Protein AF-A0A539DN74-F1 (afdb_monomer)

Secondary structure (DSSP, 8-state):
--------PPPP----------------BPPPPEEEEEEE-SS-EEEEEE--TT-BTT-EEEEEEEHHHHHHHTSS-SSSS--TT-EEEEE-S---S--TT----SSB-TT-EEEEEET--TT-SSEEEE---SPPTT-EEEEEEEEPPBTTBBPPPPPPPEEEEPPP--TT-SB--HHHHHH-GGG-S-SEEEETTEEEEHHHHHHHHHS--TT-HHHHHHHHHHHHHHHHHTT----HHHHHHHHHHHHHHTTPPPTTTS-----HHHHHHHHHHHHHHHTTSSSS-BPPSS--

Mean predicted aligned error: 15.89 Å

Structure (mmCIF, N/CA/C/O backbone):
data_AF-A0A539DN74-F1
#
_entry.id   AF-A0A539DN74-F1
#
loop_
_atom_site.group_PDB
_atom_site.id
_atom_site.type_symbol
_atom_site.label_atom_id
_atom_site.label_alt_id
_atom_site.label_comp_id
_atom_site.label_asym_id
_atom_site.label_entity_id
_atom_site.label_seq_id
_atom_site.pdbx_PDB_ins_code
_atom_site.Cartn_x
_atom_site.Cartn_y
_atom_site.Cartn_z
_atom_site.occupancy
_atom_site.B_iso_or_equiv
_atom_site.auth_seq_id
_atom_site.auth_comp_id
_atom_site.auth_asym_id
_atom_site.auth_atom_id
_atom_site.pdbx_PDB_model_num
ATOM 1 N N . MET A 1 1 ? 90.763 -8.308 -66.524 1.00 41.12 1 MET A N 1
ATOM 2 C CA . MET A 1 1 ? 90.900 -6.907 -66.071 1.00 41.12 1 MET A CA 1
ATOM 3 C C . MET A 1 1 ? 89.538 -6.477 -65.543 1.00 41.12 1 MET A C 1
ATOM 5 O O . MET A 1 1 ? 88.554 -6.681 -66.237 1.00 41.12 1 MET A O 1
ATOM 9 N N . PHE A 1 2 ? 89.476 -6.063 -64.279 1.00 41.91 2 PHE A N 1
ATOM 10 C CA . PHE A 1 2 ? 88.263 -5.755 -63.508 1.00 41.91 2 PHE A CA 1
ATOM 11 C C . PHE A 1 2 ? 87.511 -4.505 -64.003 1.00 41.91 2 PHE A C 1
ATOM 13 O O . PHE A 1 2 ? 88.174 -3.535 -64.347 1.00 41.91 2 PHE A O 1
ATOM 20 N N . GLN A 1 3 ? 86.169 -4.512 -63.914 1.00 37.75 3 GLN A N 1
ATOM 21 C CA . GLN A 1 3 ? 85.256 -3.383 -63.588 1.00 37.75 3 GLN A CA 1
ATOM 22 C C . GLN A 1 3 ? 83.802 -3.933 -63.596 1.00 37.75 3 GLN A C 1
ATOM 24 O O . GLN A 1 3 ? 83.352 -4.431 -64.617 1.00 37.75 3 GLN A O 1
ATOM 29 N N . ALA A 1 4 ? 83.118 -4.186 -62.473 1.00 39.62 4 ALA A N 1
ATOM 30 C CA . ALA A 1 4 ? 82.504 -3.302 -61.464 1.00 39.62 4 ALA A CA 1
ATOM 31 C C . ALA A 1 4 ? 81.128 -2.694 -61.860 1.00 39.62 4 ALA A C 1
ATOM 33 O O . ALA A 1 4 ? 81.056 -1.704 -62.571 1.00 39.62 4 ALA A O 1
ATOM 34 N N . PHE A 1 5 ? 80.064 -3.309 -61.310 1.00 43.59 5 PHE A N 1
ATOM 35 C CA . PHE A 1 5 ? 78.793 -2.761 -60.786 1.00 43.59 5 PHE A CA 1
ATOM 36 C C . PHE A 1 5 ? 78.039 -1.619 -61.510 1.00 43.59 5 PHE A C 1
ATOM 38 O O . PHE A 1 5 ? 78.464 -0.471 -61.479 1.00 43.59 5 PHE A O 1
ATOM 45 N N . LYS A 1 6 ? 76.764 -1.873 -61.856 1.00 38.12 6 LYS A N 1
ATOM 46 C CA . LYS A 1 6 ? 75.584 -1.442 -61.060 1.00 38.12 6 LYS A CA 1
ATOM 47 C C . LYS A 1 6 ? 74.278 -1.976 -61.671 1.00 38.12 6 LYS A C 1
ATOM 49 O O . LYS A 1 6 ? 73.948 -1.694 -62.814 1.00 38.12 6 LYS A O 1
ATOM 54 N N . ARG A 1 7 ? 73.528 -2.743 -60.872 1.00 48.75 7 ARG A N 1
ATOM 55 C CA . ARG A 1 7 ? 72.108 -3.053 -61.096 1.00 48.75 7 ARG A CA 1
ATOM 56 C C . ARG A 1 7 ? 71.299 -1.771 -60.910 1.00 48.75 7 ARG A C 1
ATOM 58 O O . ARG A 1 7 ? 71.451 -1.114 -59.881 1.00 48.75 7 ARG A O 1
ATOM 65 N N . THR A 1 8 ? 70.403 -1.464 -61.838 1.00 41.31 8 THR A N 1
ATOM 66 C CA . THR A 1 8 ? 69.368 -0.447 -61.630 1.00 41.31 8 THR A CA 1
ATOM 67 C C . THR A 1 8 ? 68.029 -1.064 -62.007 1.00 41.31 8 THR A C 1
ATOM 69 O O . THR A 1 8 ? 67.781 -1.389 -63.163 1.00 41.31 8 THR A O 1
ATOM 72 N N . LEU A 1 9 ? 67.223 -1.318 -60.976 1.00 43.25 9 LEU A N 1
ATOM 73 C CA . LEU A 1 9 ? 65.837 -1.758 -61.068 1.00 43.25 9 LEU A CA 1
ATOM 74 C C . LEU A 1 9 ? 64.993 -0.626 -61.674 1.00 43.25 9 LEU A C 1
ATOM 76 O O . LEU A 1 9 ? 65.062 0.498 -61.180 1.00 43.25 9 LEU A O 1
ATOM 80 N N . LEU A 1 10 ? 64.187 -0.921 -62.698 1.00 43.50 10 LEU A N 1
ATOM 81 C CA . LEU A 1 10 ? 63.049 -0.072 -63.064 1.00 43.50 10 LEU A CA 1
ATOM 82 C C . LEU A 1 10 ? 61.818 -0.486 -62.235 1.00 43.50 10 LEU A C 1
ATOM 84 O O . LEU A 1 10 ? 61.638 -1.681 -61.988 1.00 43.50 10 LEU A O 1
ATOM 88 N N . PRO A 1 11 ? 60.994 0.474 -61.778 1.00 42.00 11 PRO A N 1
ATOM 89 C CA . PRO A 1 11 ? 59.969 0.237 -60.771 1.00 42.00 11 PRO A CA 1
ATOM 90 C C . PRO A 1 11 ? 58.726 -0.433 -61.366 1.00 42.00 11 PRO A C 1
ATOM 92 O O . PRO A 1 11 ? 58.309 -0.141 -62.485 1.00 42.00 11 PRO A O 1
ATOM 95 N N . ALA A 1 12 ? 58.129 -1.327 -60.579 1.00 42.62 12 ALA A N 1
ATOM 96 C CA . ALA A 1 12 ? 56.837 -1.932 -60.855 1.00 42.62 12 ALA A CA 1
ATOM 97 C C . ALA A 1 12 ? 55.732 -0.861 -60.874 1.00 42.62 12 ALA A C 1
ATOM 99 O O . ALA A 1 12 ? 55.646 -0.019 -59.979 1.00 42.62 12 ALA A O 1
ATOM 100 N N . LEU A 1 13 ? 54.886 -0.918 -61.900 1.00 42.84 13 LEU A N 1
ATOM 101 C CA . LEU A 1 13 ? 53.665 -0.133 -62.033 1.00 42.84 13 LEU A CA 1
ATOM 102 C C . LEU A 1 13 ? 52.706 -0.506 -60.888 1.00 42.84 13 LEU A C 1
ATOM 104 O O . LEU A 1 13 ? 52.136 -1.596 -60.882 1.00 42.84 13 LEU A O 1
ATOM 108 N N . VAL A 1 14 ? 52.544 0.382 -59.907 1.00 43.16 14 VAL A N 1
ATOM 109 C CA . VAL A 1 14 ? 51.540 0.228 -58.848 1.00 43.16 14 VAL A CA 1
ATOM 110 C C . VAL A 1 14 ? 50.181 0.586 -59.442 1.00 43.16 14 VAL A C 1
ATOM 112 O O . VAL A 1 14 ? 49.869 1.757 -59.648 1.00 43.16 14 VAL A O 1
ATOM 115 N N . ILE A 1 15 ? 49.371 -0.429 -59.736 1.00 46.75 15 ILE A N 1
ATOM 116 C CA . ILE A 1 15 ? 47.940 -0.250 -59.982 1.00 46.75 15 ILE A CA 1
ATOM 117 C C . ILE A 1 15 ? 47.315 0.052 -58.619 1.00 46.75 15 ILE A C 1
ATOM 119 O O . ILE A 1 15 ? 47.158 -0.839 -57.788 1.00 46.75 15 ILE A O 1
ATOM 123 N N . ALA A 1 16 ? 47.001 1.322 -58.371 1.00 44.78 16 ALA A N 1
ATOM 124 C CA . ALA A 1 16 ? 46.186 1.718 -57.235 1.00 44.78 16 ALA A CA 1
ATOM 125 C C . ALA A 1 16 ? 44.758 1.212 -57.476 1.00 44.78 16 ALA A C 1
ATOM 127 O O . ALA A 1 16 ? 43.958 1.850 -58.158 1.00 44.78 16 ALA A O 1
ATOM 128 N N . THR A 1 17 ? 44.438 0.036 -56.942 1.00 46.94 17 THR A N 1
ATOM 129 C CA . THR A 1 17 ? 43.050 -0.374 -56.753 1.00 46.94 17 THR A CA 1
ATOM 130 C C . THR A 1 17 ? 42.436 0.578 -55.737 1.00 46.94 17 THR A C 1
ATOM 132 O O . THR A 1 17 ? 42.707 0.477 -54.540 1.00 46.94 17 THR A O 1
ATOM 135 N N . LEU A 1 18 ? 41.636 1.528 -56.222 1.00 45.62 18 LEU A N 1
ATOM 136 C CA . LEU A 1 18 ? 40.728 2.306 -5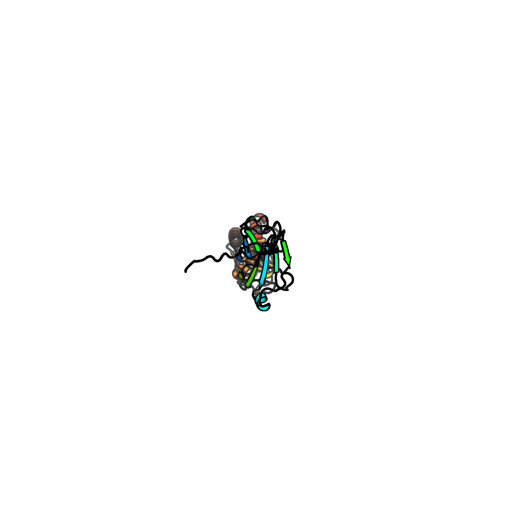5.394 1.00 45.62 18 LEU A CA 1
ATOM 137 C C . LEU A 1 18 ? 39.676 1.323 -54.858 1.00 45.62 18 LEU A C 1
ATOM 139 O O . LEU A 1 18 ? 38.650 1.076 -55.489 1.00 45.62 18 LEU A O 1
ATOM 143 N N . ALA A 1 19 ? 39.973 0.682 -53.730 1.00 45.34 19 ALA A N 1
ATOM 144 C CA . ALA A 1 19 ? 38.958 -0.012 -52.965 1.00 45.34 19 ALA A CA 1
ATOM 145 C C . ALA A 1 19 ? 38.033 1.076 -52.414 1.00 45.34 19 ALA A C 1
ATOM 147 O O . ALA A 1 19 ? 38.359 1.746 -51.437 1.00 45.34 19 ALA A O 1
ATOM 148 N N . LEU A 1 20 ? 36.896 1.288 -53.078 1.00 48.44 20 LEU A N 1
ATOM 149 C CA . LEU A 1 20 ? 35.738 1.893 -52.438 1.00 48.44 20 LEU A CA 1
ATOM 150 C C . LEU A 1 20 ? 35.319 0.918 -51.336 1.00 48.44 20 LEU A C 1
ATOM 152 O O . LEU A 1 20 ? 34.499 0.029 -51.553 1.00 48.44 20 LEU A O 1
ATOM 156 N N . ALA A 1 21 ? 35.939 1.046 -50.163 1.00 47.97 21 ALA A N 1
ATOM 157 C CA . ALA A 1 21 ? 35.317 0.591 -48.941 1.00 47.97 21 ALA A CA 1
ATOM 158 C C . ALA A 1 21 ? 34.060 1.448 -48.802 1.00 47.97 21 ALA A C 1
ATOM 160 O O . ALA A 1 21 ? 34.114 2.609 -48.399 1.00 47.97 21 ALA A O 1
ATOM 161 N N . ALA A 1 22 ? 32.928 0.903 -49.237 1.00 44.38 22 ALA A N 1
ATOM 162 C CA . ALA A 1 22 ? 31.663 1.328 -48.688 1.00 44.38 22 ALA A CA 1
ATOM 163 C C . ALA A 1 22 ? 31.730 0.944 -47.207 1.00 44.38 22 ALA A C 1
ATOM 165 O O . ALA A 1 22 ? 31.436 -0.195 -46.849 1.00 44.38 22 ALA A O 1
ATOM 166 N N . ASP A 1 23 ? 32.208 1.864 -46.367 1.00 45.84 23 ASP A N 1
ATOM 167 C CA . ASP A 1 23 ? 31.920 1.813 -44.943 1.00 45.84 23 ASP A CA 1
ATOM 168 C C . ASP A 1 23 ? 30.397 1.827 -44.860 1.00 45.84 23 ASP A C 1
ATOM 170 O O . ASP A 1 23 ? 29.744 2.852 -45.076 1.00 45.84 23 ASP A O 1
ATOM 174 N N . ALA A 1 24 ? 29.804 0.658 -44.627 1.00 46.69 24 ALA A N 1
ATOM 175 C CA . ALA A 1 24 ? 28.469 0.620 -44.080 1.00 46.69 24 ALA A CA 1
ATOM 176 C C . ALA A 1 24 ? 28.606 1.323 -42.733 1.00 46.69 24 ALA A C 1
ATOM 178 O O . ALA A 1 24 ? 29.130 0.737 -41.790 1.00 46.69 24 ALA A O 1
ATOM 179 N N . ALA A 1 25 ? 28.242 2.607 -42.676 1.00 50.50 25 ALA A N 1
ATOM 180 C CA . ALA A 1 25 ? 28.191 3.360 -41.439 1.00 50.50 25 ALA A CA 1
ATOM 181 C C . ALA A 1 25 ? 27.294 2.566 -40.487 1.00 50.50 25 ALA A C 1
ATOM 183 O O . ALA A 1 25 ? 26.069 2.578 -40.618 1.00 50.50 25 ALA A O 1
ATOM 184 N N . GLN A 1 26 ? 27.909 1.785 -39.597 1.00 55.66 26 GLN A N 1
ATOM 185 C CA . GLN A 1 26 ? 27.191 1.038 -38.585 1.00 55.66 26 GLN A CA 1
ATOM 186 C C . GLN A 1 26 ? 26.476 2.103 -37.763 1.00 55.66 26 GLN A C 1
ATOM 188 O O . GLN A 1 26 ? 27.132 2.942 -37.144 1.00 55.66 26 GLN A O 1
ATOM 193 N N . ALA A 1 27 ? 25.146 2.127 -37.839 1.00 62.09 27 ALA A N 1
ATOM 194 C CA . ALA A 1 27 ? 24.349 3.089 -37.101 1.00 62.09 27 ALA A CA 1
ATOM 195 C C . ALA A 1 27 ? 24.801 3.077 -35.633 1.00 62.09 27 ALA A C 1
ATOM 197 O O . ALA A 1 27 ? 24.876 2.009 -35.013 1.00 62.09 27 ALA A O 1
ATOM 198 N N . ALA A 1 28 ? 25.185 4.252 -35.124 1.00 85.38 28 ALA A N 1
ATOM 199 C CA . ALA A 1 28 ? 25.635 4.402 -33.748 1.00 85.38 28 ALA A CA 1
ATOM 200 C C . ALA A 1 28 ? 24.541 3.872 -32.815 1.00 85.38 28 ALA A C 1
ATOM 202 O O . ALA A 1 28 ? 23.355 4.005 -33.109 1.00 85.38 28 ALA A O 1
ATOM 203 N N . ARG A 1 29 ? 24.927 3.226 -31.719 1.00 93.38 29 ARG A N 1
ATOM 204 C CA . ARG A 1 29 ? 23.996 2.641 -30.754 1.00 93.38 29 ARG A CA 1
ATOM 205 C C . ARG A 1 29 ? 24.101 3.406 -29.444 1.00 93.38 29 ARG A C 1
ATOM 207 O O . ARG A 1 29 ? 25.225 3.702 -29.046 1.00 93.38 29 ARG A O 1
ATOM 214 N N . TYR A 1 30 ? 22.972 3.656 -28.782 1.00 96.19 30 TYR A N 1
ATOM 215 C CA . TYR A 1 30 ? 22.991 4.228 -27.438 1.00 96.19 30 TYR A CA 1
ATOM 216 C C . TYR A 1 30 ? 23.782 3.357 -26.454 1.00 96.19 30 TYR A C 1
ATOM 218 O O . TYR A 1 30 ? 23.738 2.119 -26.516 1.00 96.19 30 TYR A O 1
ATOM 226 N N . GLY A 1 31 ? 24.463 4.005 -25.513 1.00 95.75 31 GLY A N 1
ATOM 227 C CA . GLY A 1 31 ? 25.001 3.372 -24.322 1.00 95.75 31 GLY A CA 1
ATOM 228 C C . GLY A 1 31 ? 23.889 2.756 -23.474 1.00 95.75 31 GLY A C 1
ATOM 229 O O . GLY A 1 31 ? 22.745 3.206 -23.479 1.00 95.75 31 GLY A O 1
ATOM 230 N N . ILE A 1 32 ? 24.220 1.683 -22.758 1.00 97.31 32 ILE A N 1
ATOM 231 C CA . ILE A 1 32 ? 23.264 0.971 -21.905 1.00 97.31 32 ILE A CA 1
ATOM 232 C C . ILE A 1 32 ? 22.971 1.847 -20.674 1.00 97.31 32 ILE A C 1
ATOM 234 O O . ILE A 1 32 ? 23.913 2.144 -19.933 1.00 97.31 32 ILE A O 1
ATOM 238 N N . PRO A 1 33 ? 21.712 2.257 -20.423 1.00 97.62 33 PRO A N 1
ATOM 239 C CA . PRO A 1 33 ? 21.358 2.943 -19.186 1.00 97.62 33 PRO A CA 1
ATOM 240 C C . PRO A 1 33 ? 21.583 2.036 -17.976 1.00 97.62 33 PRO A C 1
ATOM 242 O O . PRO A 1 33 ? 21.437 0.814 -18.060 1.00 97.62 33 PRO A O 1
ATOM 245 N N . THR A 1 34 ? 21.892 2.623 -16.825 1.00 97.06 34 THR A N 1
ATOM 246 C CA . THR A 1 34 ? 21.915 1.873 -15.566 1.00 97.06 34 THR A CA 1
ATOM 247 C C . THR A 1 34 ? 20.526 1.876 -14.949 1.00 97.06 34 THR A C 1
ATOM 249 O O . THR A 1 34 ? 19.922 2.940 -14.801 1.00 97.06 34 THR A O 1
ATOM 252 N N . PHE A 1 35 ? 20.061 0.701 -14.545 1.00 96.19 35 PHE A N 1
ATOM 253 C CA . PHE A 1 35 ? 18.808 0.510 -13.827 1.00 96.19 35 PHE A CA 1
ATOM 254 C C . PHE A 1 35 ? 19.150 0.062 -12.408 1.00 96.19 35 PHE A C 1
ATOM 256 O O . PHE A 1 35 ? 19.920 -0.880 -12.226 1.00 96.19 35 PHE A O 1
ATOM 263 N N . THR A 1 36 ? 18.600 0.744 -11.410 1.00 93.81 36 THR A N 1
ATOM 264 C CA . THR A 1 36 ? 18.847 0.443 -9.999 1.00 93.81 36 THR A CA 1
ATOM 265 C C . THR A 1 36 ? 17.516 0.357 -9.281 1.00 93.81 36 THR A C 1
ATOM 267 O O . THR A 1 36 ? 16.808 1.356 -9.191 1.00 93.81 36 THR A O 1
ATOM 270 N N . VAL A 1 37 ? 17.186 -0.817 -8.747 1.00 90.81 37 VAL A N 1
ATOM 271 C CA . VAL A 1 37 ? 16.056 -0.964 -7.823 1.00 90.81 37 VAL A CA 1
ATOM 272 C C . VAL A 1 37 ? 16.440 -0.272 -6.516 1.00 90.81 37 VAL A C 1
ATOM 274 O O . VAL A 1 37 ? 17.419 -0.656 -5.877 1.00 90.81 37 VAL A O 1
ATOM 277 N N . THR A 1 38 ? 15.731 0.796 -6.165 1.00 85.88 38 THR A N 1
ATOM 278 C CA . THR A 1 38 ? 16.033 1.630 -4.990 1.00 85.88 38 THR A CA 1
ATOM 279 C C . THR A 1 38 ? 15.150 1.304 -3.797 1.00 85.88 38 THR A C 1
ATOM 281 O O . THR A 1 38 ? 15.563 1.522 -2.663 1.00 85.88 38 THR A O 1
ATOM 284 N N . GLU A 1 39 ? 13.951 0.788 -4.050 1.00 77.81 39 GLU A N 1
ATOM 285 C CA . GLU A 1 39 ? 12.984 0.384 -3.034 1.00 77.81 39 GLU A CA 1
ATOM 286 C C . GLU A 1 39 ? 12.087 -0.696 -3.630 1.00 77.81 39 GLU A C 1
ATOM 288 O O . GLU A 1 39 ? 11.767 -0.654 -4.819 1.00 77.81 39 GLU A O 1
ATOM 293 N N . VAL A 1 40 ? 11.700 -1.666 -2.814 1.00 80.50 40 VAL A N 1
ATOM 294 C CA . VAL A 1 40 ? 10.760 -2.714 -3.197 1.00 80.50 40 VAL A CA 1
ATOM 295 C C . VAL A 1 40 ? 9.650 -2.707 -2.163 1.00 80.50 40 VAL A C 1
ATOM 297 O O . VAL A 1 40 ? 9.934 -2.644 -0.974 1.00 80.50 40 VAL A O 1
ATOM 300 N N . GLY A 1 41 ? 8.411 -2.696 -2.637 1.00 67.12 41 GLY A N 1
ATOM 301 C CA . GLY A 1 41 ? 7.213 -2.868 -1.836 1.00 67.12 41 GLY A CA 1
ATOM 302 C C . GLY A 1 41 ? 6.509 -4.180 -2.177 1.00 67.12 41 GLY A C 1
ATOM 303 O O . GLY A 1 41 ? 7.043 -5.060 -2.854 1.00 67.12 41 GLY A O 1
ATOM 304 N N . LYS A 1 42 ? 5.268 -4.301 -1.708 1.00 67.25 42 LYS A N 1
ATOM 305 C CA . LYS A 1 42 ? 4.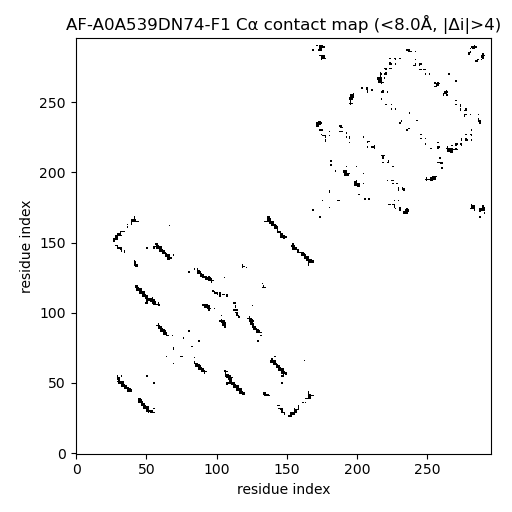454 -5.520 -1.819 1.00 67.25 42 LYS A CA 1
ATOM 306 C C . LYS A 1 42 ? 4.055 -5.854 -3.262 1.00 67.25 42 LYS A C 1
ATOM 308 O O . LYS A 1 42 ? 4.136 -7.007 -3.665 1.00 67.25 42 LYS A O 1
ATOM 313 N N . SER A 1 43 ? 3.672 -4.848 -4.043 1.00 69.81 43 SER A N 1
ATOM 314 C CA . SER A 1 43 ? 3.234 -5.003 -5.438 1.00 69.81 43 SER A CA 1
ATOM 315 C C . SER A 1 43 ? 3.956 -4.078 -6.421 1.00 69.81 43 SER A C 1
ATOM 317 O O . SER A 1 43 ? 3.600 -4.022 -7.597 1.00 69.81 43 SER A O 1
ATOM 319 N N . VAL A 1 44 ? 4.978 -3.360 -5.950 1.00 77.31 44 VAL A N 1
ATOM 320 C CA . VAL A 1 44 ? 5.678 -2.320 -6.708 1.00 77.31 44 VAL A CA 1
ATOM 321 C C . VAL A 1 44 ? 7.172 -2.333 -6.398 1.00 77.31 44 VAL A C 1
ATOM 323 O O . VAL A 1 44 ? 7.579 -2.636 -5.279 1.00 77.31 44 VAL A O 1
ATOM 326 N N . ALA A 1 45 ? 8.008 -1.963 -7.362 1.00 84.06 45 ALA A N 1
ATOM 327 C CA . ALA A 1 45 ? 9.425 -1.695 -7.165 1.00 84.06 45 ALA A CA 1
ATOM 328 C C . ALA A 1 45 ? 9.813 -0.352 -7.792 1.00 84.06 45 ALA A C 1
ATOM 330 O O . ALA A 1 45 ? 9.579 -0.103 -8.976 1.00 84.06 45 ALA A O 1
ATOM 331 N N . ARG A 1 46 ? 10.471 0.509 -7.012 1.00 87.94 46 ARG A N 1
ATOM 332 C CA . ARG A 1 46 ? 11.042 1.766 -7.506 1.00 87.94 46 ARG A CA 1
ATOM 333 C C . ARG A 1 46 ? 12.350 1.487 -8.210 1.00 87.94 46 ARG A C 1
ATOM 335 O O . ARG A 1 46 ? 13.290 0.956 -7.614 1.00 87.94 46 ARG A O 1
ATOM 342 N N . VAL A 1 47 ? 12.426 1.890 -9.470 1.00 91.38 47 VAL A N 1
ATOM 343 C CA . VAL A 1 47 ? 13.612 1.733 -10.304 1.00 91.38 47 VAL A CA 1
ATOM 344 C C . VAL A 1 47 ? 14.097 3.103 -10.734 1.00 91.38 47 VAL A C 1
ATOM 346 O O . VAL A 1 47 ? 13.428 3.821 -11.474 1.00 91.38 47 VAL A O 1
ATOM 349 N N . ARG A 1 48 ? 15.308 3.451 -10.306 1.00 93.06 48 ARG A N 1
ATOM 350 C CA . ARG A 1 48 ? 16.030 4.603 -10.829 1.00 93.06 48 ARG A CA 1
ATOM 351 C C . ARG A 1 48 ? 16.734 4.213 -12.119 1.00 93.06 48 ARG A C 1
ATOM 353 O O . ARG A 1 48 ? 17.597 3.335 -12.127 1.00 93.06 48 ARG A O 1
ATOM 360 N N . VAL A 1 49 ? 16.407 4.912 -13.194 1.00 95.31 49 VAL A N 1
ATOM 361 C CA . VAL A 1 49 ? 17.037 4.787 -14.508 1.00 95.31 49 VAL A CA 1
ATOM 362 C C . VAL A 1 49 ? 17.989 5.956 -14.690 1.00 95.31 49 VAL A C 1
ATOM 364 O O . VAL A 1 49 ? 17.602 7.093 -14.451 1.00 95.31 49 VAL A O 1
ATOM 367 N N . THR A 1 50 ? 19.232 5.705 -15.097 1.00 96.44 50 THR A N 1
ATOM 368 C CA . THR A 1 50 ? 20.190 6.763 -15.461 1.00 96.44 50 THR A CA 1
ATOM 369 C C . THR A 1 50 ? 20.731 6.499 -16.852 1.00 96.44 50 THR A C 1
ATOM 371 O O . THR A 1 50 ? 21.287 5.431 -17.111 1.00 96.44 50 THR A O 1
ATOM 374 N N . ALA A 1 51 ? 20.550 7.462 -17.752 1.00 96.62 51 ALA A N 1
ATOM 375 C CA . ALA A 1 51 ? 21.026 7.350 -19.120 1.00 96.62 51 ALA A CA 1
ATOM 376 C C . ALA A 1 51 ? 22.559 7.329 -19.188 1.00 96.62 51 ALA A C 1
ATOM 378 O O . ALA A 1 51 ? 23.249 7.875 -18.329 1.00 96.62 51 ALA A O 1
ATOM 379 N N . ALA A 1 52 ? 23.094 6.729 -20.246 1.00 96.06 52 ALA A N 1
ATOM 380 C CA . ALA A 1 52 ? 24.514 6.808 -20.557 1.00 96.06 52 ALA A CA 1
ATOM 381 C C . ALA A 1 52 ? 24.914 8.242 -21.003 1.00 96.06 52 ALA A C 1
ATOM 383 O O . ALA A 1 52 ? 24.048 9.117 -21.152 1.00 96.06 52 ALA A O 1
ATOM 384 N N . PRO A 1 53 ? 26.214 8.537 -21.214 1.00 96.06 53 PRO A N 1
ATOM 385 C CA . PRO A 1 53 ? 26.670 9.872 -21.621 1.00 96.06 53 PRO A CA 1
ATOM 386 C C . PRO A 1 53 ? 26.098 10.387 -22.950 1.00 96.06 53 PRO A C 1
ATOM 388 O O . PRO A 1 53 ? 26.143 11.585 -23.212 1.00 96.06 53 PRO A O 1
ATOM 391 N N . ASP A 1 54 ? 25.571 9.508 -23.793 1.00 92.62 54 ASP A N 1
ATOM 392 C CA . ASP A 1 54 ? 24.877 9.825 -25.042 1.00 92.62 54 ASP A CA 1
ATOM 393 C C . ASP A 1 54 ? 23.353 9.990 -24.878 1.00 92.62 54 ASP A C 1
ATOM 395 O O . ASP A 1 54 ? 22.663 10.358 -25.830 1.00 92.62 54 ASP A O 1
ATOM 399 N N . GLY A 1 55 ? 22.840 9.814 -23.659 1.00 94.50 55 GLY A N 1
ATOM 400 C CA . GLY A 1 55 ? 21.441 10.010 -23.301 1.00 94.50 55 GLY A CA 1
ATOM 401 C C . GLY A 1 55 ? 20.537 8.830 -23.665 1.00 94.50 55 GLY A C 1
ATOM 402 O O . GLY A 1 55 ? 20.976 7.773 -24.108 1.00 94.50 55 GLY A O 1
ATOM 403 N N . ALA A 1 56 ? 19.241 9.033 -23.455 1.00 95.12 56 ALA A N 1
ATOM 404 C CA . ALA A 1 56 ? 18.159 8.152 -23.879 1.00 95.12 56 ALA A CA 1
ATOM 405 C C . ALA A 1 56 ? 17.005 9.027 -24.398 1.00 95.12 56 ALA A C 1
ATOM 407 O O . ALA A 1 56 ? 15.904 9.051 -23.853 1.00 95.12 56 ALA A O 1
ATOM 408 N N . VAL A 1 57 ? 17.287 9.827 -25.433 1.00 93.31 57 VAL A N 1
ATOM 409 C CA . VAL A 1 57 ? 16.348 10.843 -25.955 1.00 93.31 57 VAL A CA 1
ATOM 410 C C . VAL A 1 57 ? 15.136 10.240 -26.669 1.00 93.31 57 VAL A C 1
ATOM 412 O O . VAL A 1 57 ? 14.104 10.894 -26.761 1.00 93.31 57 VAL A O 1
ATOM 415 N N . GLY A 1 58 ? 15.241 8.990 -27.132 1.00 91.50 58 GLY A N 1
ATOM 416 C CA . GLY A 1 58 ? 14.099 8.191 -27.587 1.00 91.50 58 GLY A CA 1
ATOM 417 C C . GLY A 1 58 ? 13.285 7.584 -26.444 1.00 91.50 58 GLY A C 1
ATOM 418 O O . GLY A 1 58 ? 12.351 6.834 -26.705 1.00 91.50 58 GLY A O 1
ATOM 419 N N . GLY A 1 59 ? 13.654 7.870 -25.194 1.00 95.00 59 GLY A N 1
ATOM 420 C CA . GLY A 1 59 ? 13.134 7.185 -24.026 1.00 95.00 59 GLY A CA 1
ATOM 421 C C . GLY A 1 59 ? 13.872 5.884 -23.728 1.00 95.00 59 GLY A C 1
ATOM 422 O O . GLY A 1 59 ? 14.959 5.601 -24.245 1.00 95.00 59 GLY A O 1
ATOM 423 N N . PHE A 1 60 ? 13.269 5.067 -22.876 1.00 94.81 60 PHE A N 1
ATOM 424 C CA . PHE A 1 60 ? 13.812 3.776 -22.473 1.00 94.81 60 PHE A CA 1
ATOM 425 C C . PHE A 1 60 ? 12.707 2.735 -22.333 1.00 94.81 60 PHE A C 1
ATOM 427 O O . PHE A 1 60 ? 11.522 3.045 -22.226 1.00 94.81 60 PHE A O 1
ATOM 434 N N . ARG A 1 61 ? 13.112 1.471 -22.337 1.00 92.50 61 ARG A N 1
ATOM 435 C CA . ARG A 1 61 ? 12.235 0.325 -22.143 1.00 92.50 61 ARG A CA 1
ATOM 436 C C . ARG A 1 61 ? 12.669 -0.466 -20.932 1.00 92.50 61 ARG A C 1
ATOM 438 O O . ARG A 1 61 ? 13.865 -0.660 -20.717 1.00 92.50 61 ARG A O 1
ATOM 445 N N . VAL A 1 62 ? 11.685 -0.973 -20.205 1.00 91.88 62 VAL A N 1
ATOM 446 C CA . VAL A 1 62 ? 11.853 -1.924 -19.109 1.00 91.88 62 VAL A CA 1
ATOM 447 C C . VAL A 1 62 ? 11.016 -3.158 -19.405 1.00 91.88 62 VAL A C 1
ATOM 449 O O . VAL A 1 62 ? 9.911 -3.047 -19.927 1.00 91.88 62 VAL A O 1
ATOM 452 N N . GLN A 1 63 ? 11.566 -4.328 -19.104 1.00 90.75 63 GLN A N 1
ATOM 453 C CA . GLN A 1 63 ? 10.885 -5.614 -19.139 1.00 90.75 63 GLN A CA 1
ATOM 454 C C . GLN A 1 63 ? 11.022 -6.292 -17.790 1.00 90.75 63 GLN A C 1
ATOM 456 O O . GLN A 1 63 ? 12.115 -6.288 -17.224 1.00 90.75 63 GLN A O 1
ATOM 461 N N . TRP A 1 64 ? 9.946 -6.909 -17.317 1.00 90.62 64 TRP A N 1
ATOM 462 C CA . TRP A 1 64 ? 9.974 -7.760 -16.141 1.00 90.62 64 TRP A CA 1
ATOM 463 C C . TRP A 1 64 ? 8.992 -8.925 -16.258 1.00 90.62 64 TRP A C 1
ATOM 465 O O . TRP A 1 64 ? 8.023 -8.885 -17.013 1.00 90.62 64 TRP A O 1
ATOM 475 N N . MET A 1 65 ? 9.280 -9.988 -15.517 1.00 89.50 65 MET A N 1
ATOM 476 C CA . MET A 1 65 ? 8.394 -11.135 -15.307 1.00 89.50 65 MET A CA 1
ATOM 477 C C . MET A 1 65 ? 8.775 -11.832 -14.001 1.00 89.50 65 MET A C 1
ATOM 479 O O . MET A 1 65 ? 9.839 -11.541 -13.435 1.00 89.50 65 MET A O 1
ATOM 483 N N . SER A 1 66 ? 7.945 -12.762 -13.528 1.00 90.69 66 SER A N 1
ATOM 484 C CA . SER A 1 66 ? 8.343 -13.597 -12.396 1.00 90.69 66 SER A CA 1
ATOM 485 C C . SER A 1 66 ? 9.589 -14.413 -12.767 1.00 90.69 66 SER A C 1
ATOM 487 O O . SER A 1 66 ? 9.769 -14.855 -13.905 1.00 90.69 66 SER A O 1
ATOM 489 N N . LYS A 1 67 ? 10.486 -14.637 -11.807 1.00 92.88 67 LYS A N 1
ATOM 490 C CA . LYS A 1 67 ? 11.685 -15.450 -12.034 1.00 92.88 67 LYS A CA 1
ATOM 491 C C . LYS A 1 67 ? 11.324 -16.897 -12.379 1.00 92.88 67 LYS A C 1
ATOM 493 O O . LYS A 1 67 ? 12.039 -17.530 -13.153 1.00 92.88 67 LYS A O 1
ATOM 498 N N . ALA A 1 68 ? 10.206 -17.387 -11.845 1.00 87.81 68 ALA A N 1
ATOM 499 C CA . ALA A 1 68 ? 9.664 -18.697 -12.174 1.00 87.81 68 ALA A CA 1
ATOM 500 C C . ALA A 1 68 ? 9.288 -18.799 -13.662 1.00 87.81 68 ALA A C 1
ATOM 502 O O . ALA A 1 68 ? 9.672 -19.770 -14.313 1.00 87.81 68 ALA A O 1
ATOM 503 N N . ASP A 1 69 ? 8.617 -17.785 -14.217 1.00 87.75 69 ASP A N 1
ATOM 504 C CA . ASP A 1 69 ? 8.266 -17.751 -15.643 1.00 87.75 69 ASP A CA 1
ATOM 505 C C . ASP A 1 69 ? 9.510 -17.639 -16.523 1.00 87.75 69 ASP A C 1
ATOM 507 O O . ASP A 1 69 ? 9.632 -18.351 -17.519 1.00 87.75 69 ASP A O 1
ATOM 511 N N . PHE A 1 70 ? 10.480 -16.809 -16.128 1.00 91.56 70 PHE A N 1
ATOM 512 C CA . PHE A 1 70 ? 11.763 -16.709 -16.825 1.00 91.56 70 PHE A CA 1
ATOM 513 C C . PHE A 1 70 ? 12.476 -18.064 -16.909 1.00 91.56 70 PHE A C 1
ATOM 515 O O . PHE A 1 70 ? 12.961 -18.451 -17.975 1.00 91.56 70 PHE A O 1
ATOM 522 N N . ASP A 1 71 ? 12.513 -18.806 -15.801 1.00 92.25 71 ASP A N 1
ATOM 523 C CA . ASP A 1 71 ? 13.122 -20.134 -15.754 1.00 92.25 71 ASP A CA 1
ATOM 524 C C . ASP A 1 71 ? 12.324 -21.152 -16.579 1.00 92.25 71 ASP A C 1
ATOM 526 O O . ASP A 1 71 ? 12.918 -21.951 -17.307 1.00 92.25 71 ASP A O 1
ATOM 530 N N . ALA A 1 72 ? 10.990 -21.092 -16.534 1.00 87.62 72 ALA A N 1
ATOM 531 C CA . ALA A 1 72 ? 10.110 -21.947 -17.330 1.00 87.62 72 ALA A CA 1
ATOM 532 C C . ALA A 1 72 ? 10.264 -21.711 -18.844 1.00 87.62 72 ALA A C 1
ATOM 534 O O . ALA A 1 72 ? 10.166 -22.653 -19.632 1.00 87.62 72 ALA A O 1
ATOM 535 N N . LEU A 1 73 ? 10.545 -20.470 -19.249 1.00 86.94 73 LEU A N 1
ATOM 536 C CA . LEU A 1 73 ? 10.805 -20.079 -20.636 1.00 86.94 73 LEU A CA 1
ATOM 537 C C . LEU A 1 73 ? 12.248 -20.366 -21.088 1.00 86.94 73 LEU A C 1
ATOM 539 O O . LEU A 1 73 ? 12.541 -20.291 -22.282 1.00 86.94 73 LEU A O 1
ATOM 543 N N . GLY A 1 74 ? 13.149 -20.716 -20.163 1.00 90.25 74 GLY A N 1
ATOM 544 C CA . GLY A 1 74 ? 14.572 -20.921 -20.449 1.00 90.25 74 GLY A CA 1
ATOM 545 C C . GLY A 1 74 ? 15.337 -19.620 -20.716 1.00 90.25 74 GLY A C 1
ATOM 546 O O . GLY A 1 74 ? 16.382 -19.644 -21.369 1.00 90.25 74 GLY A O 1
ATOM 547 N N . GLY A 1 75 ? 14.817 -18.492 -20.229 1.00 90.50 75 GLY A N 1
ATOM 548 C CA . GLY A 1 75 ? 15.373 -17.158 -20.406 1.00 90.50 75 GLY A CA 1
ATOM 549 C C . GLY A 1 75 ? 14.379 -16.162 -21.003 1.00 90.50 75 GLY A C 1
ATOM 550 O O . GLY A 1 75 ? 13.192 -16.437 -21.172 1.00 90.50 75 GLY A O 1
ATOM 551 N N . TRP A 1 76 ? 14.879 -14.976 -21.354 1.00 89.94 76 TRP A N 1
ATOM 552 C CA . TRP A 1 76 ? 14.067 -13.966 -22.025 1.00 89.94 76 TRP A CA 1
ATOM 553 C C . TRP A 1 76 ? 13.594 -14.456 -23.403 1.00 89.94 76 TRP A C 1
ATOM 555 O O . TRP A 1 76 ? 14.424 -14.918 -24.193 1.00 89.94 76 TRP A O 1
ATOM 565 N N . PRO A 1 77 ? 12.308 -14.285 -23.751 1.00 83.31 77 PRO A N 1
ATOM 566 C CA . PRO A 1 77 ? 11.803 -14.649 -25.066 1.00 83.31 77 PRO A CA 1
ATOM 567 C C . PRO A 1 77 ? 12.534 -13.935 -26.201 1.00 83.31 77 PRO A C 1
ATOM 569 O O . PRO A 1 77 ? 12.939 -12.777 -26.080 1.00 83.31 77 PRO A O 1
ATOM 572 N N . ALA A 1 78 ? 12.641 -14.617 -27.343 1.00 74.25 78 ALA A N 1
ATOM 573 C CA . ALA A 1 78 ? 13.232 -14.050 -28.554 1.00 74.25 78 ALA A CA 1
ATOM 574 C C . ALA A 1 78 ? 12.371 -12.928 -29.166 1.00 74.25 78 ALA A C 1
ATOM 576 O O . ALA A 1 78 ? 12.901 -12.033 -29.820 1.00 74.25 78 ALA A O 1
ATOM 577 N N . THR A 1 79 ? 11.050 -12.973 -28.966 1.00 72.81 79 THR A N 1
ATOM 578 C CA . THR A 1 79 ? 10.113 -11.935 -29.410 1.00 72.81 79 THR A CA 1
ATOM 579 C C . THR A 1 79 ? 9.869 -10.923 -28.300 1.00 72.81 79 THR A C 1
ATOM 581 O O . THR A 1 79 ? 9.357 -11.273 -27.237 1.00 72.81 79 THR A O 1
ATOM 584 N N . GLU A 1 80 ? 10.215 -9.665 -28.577 1.00 65.00 80 GLU A N 1
ATOM 585 C CA . GLU A 1 80 ? 10.288 -8.596 -27.574 1.00 65.00 80 GLU A CA 1
ATOM 586 C C . GLU A 1 80 ? 8.917 -8.115 -27.054 1.00 65.00 80 GLU A C 1
ATOM 588 O O . GLU A 1 80 ? 8.877 -7.575 -25.953 1.00 65.00 80 GLU A O 1
ATOM 593 N N . ASP A 1 81 ? 7.811 -8.338 -27.784 1.00 61.66 81 ASP A N 1
ATOM 594 C CA . ASP A 1 81 ? 6.542 -7.628 -27.523 1.00 61.66 81 ASP A CA 1
ATOM 595 C C . ASP A 1 81 ? 5.288 -8.516 -27.291 1.00 61.66 81 ASP A C 1
ATOM 597 O O . ASP A 1 81 ? 4.235 -7.989 -26.949 1.00 61.66 81 ASP A O 1
ATOM 601 N N . TYR A 1 82 ? 5.333 -9.846 -27.470 1.00 56.81 82 TYR A N 1
ATOM 602 C CA . TYR A 1 82 ? 4.094 -10.670 -27.482 1.00 56.81 82 TYR A CA 1
ATOM 603 C C . TYR A 1 82 ? 4.199 -12.031 -26.789 1.00 56.81 82 TYR A C 1
ATOM 605 O O . TYR A 1 82 ? 3.526 -12.991 -27.168 1.00 56.81 82 TYR A O 1
ATOM 613 N N . SER A 1 83 ? 5.044 -12.131 -25.772 1.00 61.00 83 SER A N 1
ATOM 614 C CA . SER A 1 83 ? 5.183 -13.366 -25.000 1.00 61.00 83 SER A CA 1
ATOM 615 C C . SER A 1 83 ? 4.288 -13.289 -23.762 1.00 61.00 83 SER A C 1
ATOM 617 O O . SER A 1 83 ? 4.395 -12.331 -22.998 1.00 61.00 83 SER A O 1
ATOM 619 N N . LEU A 1 84 ? 3.389 -14.264 -23.576 1.00 56.94 84 LEU A N 1
ATOM 620 C CA . LEU A 1 84 ? 2.524 -14.337 -22.390 1.00 56.94 84 LEU A CA 1
ATOM 621 C C . LEU A 1 84 ? 3.386 -14.343 -21.116 1.00 56.94 84 LEU A C 1
ATOM 623 O O . LEU A 1 84 ? 4.364 -15.086 -21.055 1.00 56.94 84 LEU A O 1
ATOM 627 N N . GLY A 1 85 ? 3.034 -13.510 -20.132 1.00 60.94 85 GLY A N 1
ATOM 628 C CA . GLY A 1 85 ? 3.742 -13.399 -18.848 1.00 60.94 85 GLY A CA 1
ATOM 629 C C . GLY A 1 85 ? 4.941 -12.439 -18.825 1.00 60.94 85 GLY A C 1
ATOM 630 O O . GLY A 1 85 ? 5.522 -12.232 -17.765 1.00 60.94 85 GLY A O 1
ATOM 631 N N . VAL A 1 86 ? 5.316 -11.826 -19.957 1.00 77.44 86 VAL A N 1
ATOM 632 C CA . VAL A 1 86 ? 6.348 -10.775 -19.984 1.00 77.44 86 VAL A CA 1
ATOM 633 C C . VAL A 1 86 ? 5.692 -9.412 -20.038 1.00 77.44 86 VAL A C 1
ATOM 635 O O . VAL A 1 86 ? 5.105 -9.060 -21.062 1.00 77.44 86 VAL A O 1
ATOM 638 N N . VAL A 1 87 ? 5.858 -8.631 -18.977 1.00 79.38 87 VAL A N 1
ATOM 639 C CA . VAL A 1 87 ? 5.447 -7.231 -18.964 1.00 79.38 87 VAL A CA 1
ATOM 640 C C . VAL A 1 87 ? 6.590 -6.387 -19.508 1.00 79.38 87 VAL A C 1
ATOM 642 O O . VAL A 1 87 ? 7.753 -6.542 -19.129 1.00 79.38 87 VAL A O 1
ATOM 645 N N . PHE A 1 88 ? 6.276 -5.491 -20.428 1.00 84.50 88 PHE A N 1
ATOM 646 C CA . PHE A 1 88 ? 7.172 -4.476 -20.932 1.00 84.50 88 PHE A CA 1
ATOM 647 C C . PHE A 1 88 ? 6.489 -3.122 -20.893 1.00 84.50 88 PHE A C 1
ATOM 649 O O . PHE A 1 88 ? 5.311 -2.982 -21.207 1.00 84.50 88 PHE A O 1
ATOM 656 N N . CYS A 1 89 ? 7.292 -2.115 -20.582 1.00 86.12 89 CYS A N 1
ATOM 657 C CA . CYS A 1 89 ? 6.909 -0.718 -20.577 1.00 86.12 89 CYS A CA 1
ATOM 658 C C . CYS A 1 89 ? 7.933 0.086 -21.362 1.00 86.12 89 CYS A C 1
ATOM 660 O O . CYS A 1 89 ? 9.141 -0.064 -21.168 1.00 86.12 89 CYS A O 1
ATOM 662 N N . ARG A 1 90 ? 7.448 0.954 -22.242 1.00 88.88 90 ARG A N 1
ATOM 663 C CA . ARG A 1 90 ? 8.240 1.900 -23.017 1.00 88.88 90 ARG A CA 1
ATOM 664 C C . ARG A 1 90 ? 7.910 3.307 -22.543 1.00 88.88 90 ARG A C 1
ATOM 666 O O . ARG A 1 90 ? 6.769 3.729 -22.665 1.00 88.88 90 ARG A O 1
ATOM 673 N N . PHE A 1 91 ? 8.896 4.007 -22.009 1.00 90.12 91 PHE A N 1
ATOM 674 C CA . PHE A 1 91 ? 8.774 5.322 -21.391 1.00 90.12 91 PHE A CA 1
ATOM 675 C C . PHE A 1 91 ? 9.359 6.366 -22.338 1.00 90.12 91 PHE A C 1
ATOM 677 O O . PHE A 1 91 ? 10.572 6.405 -22.529 1.00 90.12 91 PHE A O 1
ATOM 684 N N . GLU A 1 92 ? 8.511 7.175 -22.971 1.00 90.00 92 GLU A N 1
ATOM 685 C CA . GLU A 1 92 ? 8.909 8.008 -24.121 1.00 90.00 92 GLU A CA 1
ATOM 686 C C . GLU A 1 92 ? 8.456 9.465 -24.033 1.00 90.00 92 GLU A C 1
ATOM 688 O O . GLU A 1 92 ? 8.841 10.276 -24.875 1.00 90.00 92 GLU A O 1
ATOM 693 N N . GLY A 1 93 ? 7.613 9.800 -23.058 1.00 85.25 93 GLY A N 1
ATOM 694 C CA . GLY A 1 93 ? 6.976 11.106 -22.932 1.00 85.25 93 GLY A CA 1
ATOM 695 C C . GLY A 1 93 ? 7.125 11.722 -21.547 1.00 85.25 93 GLY A C 1
ATOM 696 O O . GLY A 1 93 ? 8.001 11.354 -20.766 1.00 85.25 93 GLY A O 1
ATOM 697 N N . ALA A 1 94 ? 6.268 12.700 -21.263 1.00 83.81 94 ALA A N 1
ATOM 698 C CA . ALA A 1 94 ? 6.202 13.340 -19.958 1.00 83.81 94 ALA A CA 1
ATOM 699 C C . ALA A 1 94 ? 5.278 12.539 -19.019 1.00 83.81 94 ALA A C 1
ATOM 701 O O . ALA A 1 94 ? 4.116 12.331 -19.389 1.00 83.81 94 ALA A O 1
ATOM 702 N N . PRO A 1 95 ? 5.759 12.113 -17.837 1.00 80.38 95 PRO A N 1
ATOM 703 C CA . PRO A 1 95 ? 4.884 11.594 -16.795 1.00 80.38 95 PRO A CA 1
ATOM 704 C C . PRO A 1 95 ? 3.997 12.695 -16.219 1.00 80.38 95 PRO A C 1
ATOM 706 O O . PRO A 1 95 ? 4.338 13.882 -16.262 1.00 80.38 95 PRO A O 1
ATOM 709 N N . THR A 1 96 ? 2.860 12.295 -15.659 1.00 70.12 96 THR A N 1
ATOM 710 C CA . THR A 1 96 ? 1.965 13.187 -14.902 1.00 70.12 96 THR A CA 1
ATOM 711 C C . THR A 1 96 ? 1.627 12.645 -13.519 1.00 70.12 96 THR A C 1
ATOM 713 O O . THR A 1 96 ? 1.142 13.416 -12.688 1.00 70.12 96 THR A O 1
ATOM 716 N N . LEU A 1 97 ? 1.941 11.377 -13.243 1.00 55.19 97 LEU A N 1
ATOM 717 C CA . LEU A 1 97 ? 1.758 10.711 -11.957 1.00 55.19 97 LEU A CA 1
ATOM 718 C C . LEU A 1 97 ? 3.116 10.188 -11.452 1.00 55.19 97 LEU A C 1
ATOM 720 O O . LEU A 1 97 ? 4.136 10.420 -12.092 1.00 55.19 97 LEU A O 1
ATOM 724 N N . ASN A 1 98 ? 3.171 9.669 -10.221 1.00 57.34 98 ASN A N 1
ATOM 725 C CA . ASN A 1 98 ? 4.334 8.977 -9.628 1.00 57.34 98 ASN A CA 1
ATOM 726 C C . ASN A 1 98 ? 5.731 9.639 -9.837 1.00 57.34 98 ASN A C 1
ATOM 728 O O . ASN A 1 98 ? 6.771 8.981 -9.861 1.00 57.34 98 ASN A O 1
ATOM 732 N N . THR A 1 99 ? 5.786 10.981 -9.913 1.00 62.44 99 THR A N 1
ATOM 733 C CA . THR A 1 99 ? 6.996 11.797 -10.178 1.00 62.44 99 THR A CA 1
ATOM 734 C C . THR A 1 99 ? 7.841 12.052 -8.919 1.00 62.44 99 THR A C 1
ATOM 736 O O . THR A 1 99 ? 8.148 13.187 -8.547 1.00 62.44 99 THR A O 1
ATOM 739 N N . LEU A 1 100 ? 8.231 10.978 -8.234 1.00 58.75 100 LEU A N 1
ATOM 740 C CA . LEU A 1 100 ? 8.807 11.002 -6.879 1.00 58.75 100 LEU A CA 1
ATOM 741 C C . LEU A 1 100 ? 10.111 11.805 -6.712 1.00 58.75 100 LEU A C 1
ATOM 743 O O . LEU A 1 100 ? 10.410 12.275 -5.617 1.00 58.75 100 LEU A O 1
ATOM 747 N N . ASP A 1 101 ? 10.891 11.973 -7.778 1.00 68.00 101 ASP A N 1
ATOM 748 C CA . ASP A 1 101 ? 12.171 12.695 -7.800 1.00 68.00 101 ASP A CA 1
ATOM 749 C C . ASP A 1 101 ? 12.125 13.990 -8.632 1.00 68.00 101 ASP A C 1
ATOM 751 O O . ASP A 1 101 ? 13.165 14.564 -8.965 1.00 68.00 101 ASP A O 1
ATOM 755 N N . GLY A 1 102 ? 10.922 14.461 -8.977 1.00 70.12 102 GLY A N 1
ATOM 756 C CA . GLY A 1 102 ? 10.746 15.591 -9.886 1.00 70.12 102 GLY A CA 1
ATOM 757 C C . GLY A 1 102 ? 11.037 15.243 -11.349 1.00 70.12 102 GLY A C 1
ATOM 758 O O . GLY A 1 102 ? 11.321 16.148 -12.139 1.00 70.12 102 GLY A O 1
ATOM 759 N N . THR A 1 103 ? 10.979 13.958 -11.727 1.00 79.25 103 THR A N 1
ATOM 760 C CA . THR A 1 103 ? 10.993 13.533 -13.133 1.00 79.25 103 THR A CA 1
ATOM 761 C C . THR A 1 103 ? 9.907 14.278 -13.905 1.00 79.25 103 THR A C 1
ATOM 763 O O . THR A 1 103 ? 8.724 14.171 -13.608 1.00 79.25 103 THR A O 1
ATOM 766 N N . THR A 1 104 ? 10.313 15.032 -14.923 1.00 81.88 104 THR A N 1
ATOM 767 C CA . THR A 1 104 ? 9.402 15.787 -15.805 1.00 81.88 104 THR A CA 1
ATOM 768 C C . THR A 1 104 ? 9.364 15.229 -17.227 1.00 81.88 104 THR A C 1
ATOM 770 O O . THR A 1 104 ? 8.553 15.661 -18.043 1.00 81.88 104 THR A O 1
ATOM 773 N N . THR A 1 105 ? 10.243 14.272 -17.544 1.00 88.69 105 THR A N 1
ATOM 774 C CA . THR A 1 105 ? 10.302 13.592 -18.841 1.00 88.69 105 THR A CA 1
ATOM 775 C C . THR A 1 105 ? 11.045 12.264 -18.733 1.00 88.69 105 THR A C 1
ATOM 777 O O . THR A 1 105 ? 12.041 12.163 -18.017 1.00 88.69 105 THR A O 1
ATOM 780 N N . PHE A 1 106 ? 10.601 11.264 -19.494 1.00 91.50 106 PHE A N 1
ATOM 781 C CA . PHE A 1 106 ? 11.327 10.011 -19.695 1.00 91.50 106 PHE A CA 1
ATOM 782 C C . PHE A 1 106 ? 12.335 10.069 -20.853 1.00 91.50 106 PHE A C 1
ATOM 784 O O . PHE A 1 106 ? 13.134 9.150 -21.027 1.00 91.50 106 PHE A O 1
ATOM 791 N N . GLN A 1 107 ? 12.350 11.158 -21.627 1.00 94.06 107 GLN A N 1
ATOM 792 C CA . GLN A 1 107 ? 13.368 11.419 -22.647 1.00 94.06 107 GLN A CA 1
ATOM 793 C C . GLN A 1 107 ? 14.617 11.999 -21.979 1.00 94.06 107 GLN A C 1
ATOM 795 O O . GLN A 1 107 ? 14.760 13.212 -21.811 1.00 94.06 107 GLN A O 1
ATOM 800 N N . LEU A 1 108 ? 15.515 11.116 -21.549 1.00 93.94 108 LEU A N 1
ATOM 801 C CA . LEU A 1 108 ? 16.647 11.486 -20.704 1.00 93.94 108 LEU A CA 1
ATOM 802 C C . LEU A 1 108 ? 17.793 12.084 -21.527 1.00 93.94 108 LEU A C 1
ATOM 804 O O . LEU A 1 108 ? 18.260 11.499 -22.507 1.00 93.94 108 LEU A O 1
ATOM 808 N N . GLY A 1 109 ? 18.296 13.238 -21.091 1.00 94.00 109 GLY A N 1
ATOM 809 C CA . GLY A 1 109 ? 19.560 13.783 -21.585 1.00 94.00 109 GLY A CA 1
ATOM 810 C C . GLY A 1 109 ? 20.782 12.987 -21.094 1.00 94.00 109 GLY A C 1
ATOM 811 O O . GLY A 1 109 ? 20.642 12.050 -20.304 1.00 94.00 109 GLY A O 1
ATOM 812 N N . PRO A 1 110 ? 21.998 13.367 -21.523 1.00 95.25 110 PRO A N 1
ATOM 813 C CA . PRO A 1 110 ? 23.252 12.776 -21.052 1.00 95.25 110 PRO A CA 1
ATOM 814 C C . PRO A 1 110 ? 23.331 12.647 -19.526 1.00 95.25 110 PRO A C 1
ATOM 816 O O . PRO A 1 110 ? 23.301 13.656 -18.822 1.00 95.25 110 PRO A O 1
ATOM 819 N N . ASN A 1 111 ? 23.477 11.418 -19.019 1.00 94.38 111 ASN A N 1
ATOM 820 C CA . ASN A 1 111 ? 23.562 11.104 -17.581 1.00 94.38 111 ASN A CA 1
ATOM 821 C C . ASN A 1 111 ? 22.360 11.555 -16.728 1.00 94.38 111 ASN A C 1
ATOM 823 O O . ASN A 1 111 ? 22.452 11.566 -15.500 1.00 94.38 111 ASN A O 1
ATOM 827 N N . ALA A 1 112 ? 21.244 11.948 -17.347 1.00 94.31 112 ALA A N 1
ATOM 828 C CA . ALA A 1 112 ? 20.038 12.298 -16.612 1.00 94.31 112 ALA A CA 1
ATOM 829 C C . ALA A 1 112 ? 19.392 11.037 -16.025 1.00 94.31 112 ALA A C 1
ATOM 831 O O . ALA A 1 112 ? 19.526 9.942 -16.582 1.00 94.31 112 ALA A O 1
ATOM 832 N N . SER A 1 113 ? 18.686 11.205 -14.907 1.00 93.56 113 SER A N 1
ATOM 833 C CA . SER A 1 113 ? 17.920 10.133 -14.277 1.00 93.56 113 SER A CA 1
ATOM 834 C C . SER A 1 113 ? 16.419 10.390 -14.349 1.00 93.56 113 SER A C 1
ATOM 836 O O . SER A 1 113 ? 15.995 11.543 -14.369 1.00 93.56 113 SER A O 1
ATOM 838 N N . ALA A 1 114 ? 15.654 9.305 -14.308 1.00 91.06 114 ALA A N 1
ATOM 839 C CA . ALA A 1 114 ? 14.250 9.295 -13.920 1.00 91.06 114 ALA A CA 1
ATOM 840 C C . ALA A 1 114 ? 13.997 8.137 -12.952 1.00 91.06 114 ALA A C 1
ATOM 842 O O . ALA A 1 114 ? 14.710 7.129 -12.989 1.00 91.06 114 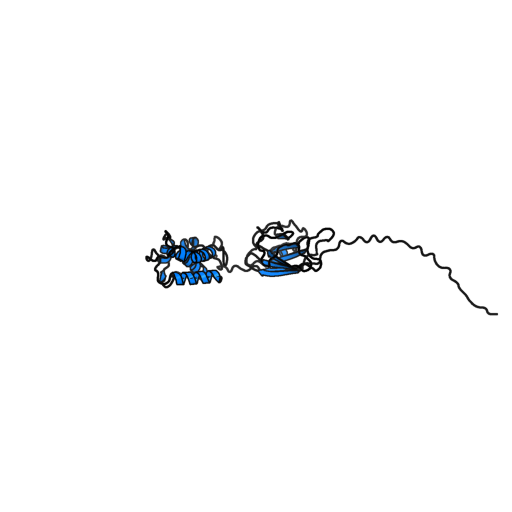ALA A O 1
ATOM 843 N N . THR A 1 115 ? 12.973 8.265 -12.118 1.00 88.81 115 THR A N 1
ATOM 844 C CA . THR A 1 115 ? 12.488 7.178 -11.262 1.00 88.81 115 THR A CA 1
ATOM 845 C C . THR A 1 115 ? 11.134 6.699 -11.771 1.00 88.81 115 THR A C 1
ATOM 847 O O . THR A 1 115 ? 10.285 7.512 -12.122 1.00 88.81 115 THR A O 1
ATOM 850 N N . ILE A 1 116 ? 10.957 5.380 -11.836 1.00 86.94 116 ILE A N 1
ATOM 851 C CA . ILE A 1 116 ? 9.703 4.720 -12.218 1.00 86.94 116 ILE A CA 1
ATOM 852 C C . ILE A 1 116 ? 9.269 3.744 -11.121 1.00 86.94 116 ILE A C 1
ATOM 854 O O . ILE A 1 116 ? 10.113 3.234 -10.381 1.00 86.94 116 ILE A O 1
ATOM 858 N N . GLU A 1 117 ? 7.977 3.439 -11.053 1.00 83.75 117 GLU A N 1
ATOM 859 C CA . GLU A 1 117 ? 7.386 2.487 -10.103 1.00 83.75 117 GLU A CA 1
ATOM 860 C C . GLU A 1 117 ? 6.866 1.247 -10.833 1.00 83.75 117 GLU A C 1
ATOM 862 O O . GLU A 1 117 ? 5.706 1.160 -11.197 1.00 83.75 117 GLU A O 1
ATOM 867 N N . VAL A 1 118 ? 7.735 0.266 -11.082 1.00 81.81 118 VAL A N 1
ATOM 868 C CA . VAL A 1 118 ? 7.368 -0.995 -11.750 1.00 81.81 118 VAL A CA 1
ATOM 869 C C . VAL A 1 118 ? 6.328 -1.736 -10.915 1.00 81.81 118 VAL A C 1
ATOM 871 O O . VAL A 1 118 ? 6.615 -2.048 -9.769 1.00 81.81 118 VAL A O 1
ATOM 874 N N . GLY A 1 119 ? 5.152 -2.022 -11.478 1.00 72.25 119 GLY A N 1
ATOM 875 C CA . GLY A 1 119 ? 4.031 -2.646 -10.761 1.00 72.25 119 GLY A CA 1
ATOM 876 C C . GLY A 1 119 ? 2.880 -1.700 -10.406 1.00 72.25 119 GLY A C 1
ATOM 877 O O . GLY A 1 119 ? 1.790 -2.189 -10.155 1.00 72.25 119 GLY A O 1
ATOM 878 N N . ASP A 1 120 ? 3.084 -0.380 -10.472 1.00 72.12 120 ASP A N 1
ATOM 879 C CA . ASP A 1 120 ? 2.031 0.633 -10.294 1.00 72.12 120 ASP A CA 1
ATOM 880 C C . ASP A 1 120 ? 2.161 1.718 -11.377 1.00 72.12 120 ASP A C 1
ATOM 882 O O . ASP A 1 120 ? 2.693 2.811 -11.184 1.00 72.12 120 ASP A O 1
ATOM 886 N N . ILE A 1 121 ? 1.802 1.321 -12.598 1.00 68.94 121 ILE A N 1
ATOM 887 C CA . ILE A 1 121 ? 2.098 2.057 -13.838 1.00 68.94 121 ILE A CA 1
ATOM 888 C C . ILE A 1 121 ? 0.826 2.354 -14.651 1.00 68.94 121 ILE A C 1
ATOM 890 O O . ILE A 1 121 ? 0.861 3.055 -15.660 1.00 68.94 121 ILE A O 1
ATOM 894 N N . PHE A 1 122 ? -0.317 1.800 -14.239 1.00 60.03 122 PHE A N 1
ATOM 895 C CA . PHE A 1 122 ? -1.508 1.685 -15.081 1.00 60.03 122 PHE A CA 1
ATOM 896 C C . PHE A 1 122 ? -2.091 3.029 -15.545 1.00 60.03 122 PHE A C 1
ATOM 898 O O . PHE A 1 122 ? -2.614 3.113 -16.657 1.00 60.03 122 PHE A O 1
ATOM 905 N N . ASP A 1 123 ? -2.000 4.071 -14.724 1.00 58.84 123 ASP A N 1
ATOM 906 C CA . ASP A 1 123 ? -2.500 5.414 -15.018 1.00 58.84 123 ASP A CA 1
ATOM 907 C C . ASP A 1 123 ? -1.401 6.408 -15.434 1.00 58.84 123 ASP A C 1
ATOM 909 O O . ASP A 1 123 ? -1.707 7.558 -15.764 1.00 58.84 123 ASP A O 1
ATOM 913 N N . GLU A 1 124 ? -0.139 5.971 -15.502 1.00 65.50 124 GLU A N 1
ATOM 914 C CA . GLU A 1 124 ? 0.984 6.834 -15.859 1.00 65.50 124 GLU A CA 1
ATOM 915 C C . GLU A 1 124 ? 0.936 7.266 -17.334 1.00 65.50 124 GLU A C 1
ATOM 917 O O . GLU A 1 124 ? 0.744 6.476 -18.264 1.00 65.50 124 GLU A O 1
ATOM 922 N N . THR A 1 125 ? 1.160 8.558 -17.576 1.00 68.25 125 THR A N 1
ATOM 923 C CA . THR A 1 125 ? 1.180 9.121 -18.930 1.00 68.25 125 THR A CA 1
ATOM 924 C C . THR A 1 125 ? 2.583 9.111 -19.529 1.00 68.25 125 THR A C 1
ATOM 926 O O . THR A 1 125 ? 3.590 9.107 -18.830 1.00 68.25 125 THR A O 1
ATOM 929 N N . GLY A 1 126 ? 2.680 9.185 -20.859 1.00 63.78 126 GLY A N 1
ATOM 930 C CA . GLY A 1 126 ? 3.984 9.259 -21.528 1.00 63.78 126 GLY A CA 1
ATOM 931 C C . GLY A 1 126 ? 4.667 7.901 -21.687 1.00 63.78 126 GLY A C 1
ATOM 932 O O . GLY A 1 126 ? 5.887 7.843 -21.864 1.00 63.78 126 GLY A O 1
ATOM 933 N N . MET A 1 127 ? 3.888 6.819 -21.670 1.00 77.31 127 MET A N 1
ATOM 934 C CA . MET A 1 127 ? 4.391 5.471 -21.873 1.00 77.31 127 MET A CA 1
ATOM 935 C C . MET A 1 127 ? 3.429 4.538 -22.615 1.00 77.31 127 MET A C 1
ATOM 937 O O . MET A 1 127 ? 2.260 4.854 -22.822 1.00 77.31 127 MET A O 1
ATOM 941 N N . TYR A 1 128 ? 3.950 3.382 -23.022 1.00 76.50 128 TYR A N 1
ATOM 942 C CA . TYR A 1 128 ? 3.225 2.288 -23.666 1.00 76.50 128 TYR A CA 1
ATOM 943 C C . TYR A 1 128 ? 3.589 0.955 -23.001 1.00 76.50 128 TYR A C 1
ATOM 945 O O . TYR A 1 128 ? 4.775 0.676 -22.833 1.00 76.50 128 TYR A O 1
ATOM 953 N N . ALA A 1 129 ? 2.603 0.123 -22.655 1.00 75.75 129 ALA A N 1
ATOM 954 C CA . ALA A 1 129 ? 2.816 -1.141 -21.948 1.00 75.75 129 ALA A CA 1
ATOM 955 C C . ALA A 1 129 ? 1.970 -2.291 -22.518 1.00 75.75 129 ALA A C 1
ATOM 957 O O . ALA A 1 129 ? 0.862 -2.053 -23.005 1.00 75.75 129 ALA A O 1
ATOM 958 N N . ASN A 1 130 ? 2.454 -3.536 -22.427 1.00 71.44 130 ASN A N 1
ATOM 959 C CA . ASN A 1 130 ? 1.605 -4.724 -22.574 1.00 71.44 130 ASN A CA 1
ATOM 960 C C . ASN A 1 130 ? 1.178 -5.213 -21.180 1.00 71.44 130 ASN A C 1
ATOM 962 O O . ASN A 1 130 ? 1.992 -5.545 -20.329 1.00 71.44 130 ASN A O 1
ATOM 966 N N . TYR A 1 131 ? -0.121 -5.177 -20.924 1.00 59.81 131 TYR A N 1
ATOM 967 C CA . TYR A 1 131 ? -0.656 -5.254 -19.570 1.00 59.81 131 TYR A CA 1
ATOM 968 C C . TYR A 1 131 ? -0.497 -6.635 -18.913 1.00 59.81 131 TYR A C 1
ATOM 970 O O . TYR A 1 131 ? -0.956 -7.636 -19.462 1.00 59.81 131 TYR A O 1
ATOM 978 N N . ASP A 1 132 ? 0.044 -6.640 -17.697 1.00 57.75 132 ASP A N 1
ATOM 979 C CA . ASP A 1 132 ? -0.389 -7.495 -16.590 1.00 57.75 132 ASP A CA 1
ATOM 980 C C . ASP A 1 132 ? -0.338 -6.623 -15.324 1.00 57.75 132 ASP A C 1
ATOM 982 O O . ASP A 1 132 ? 0.449 -5.675 -15.287 1.00 57.75 132 ASP A O 1
ATOM 986 N N . GLY A 1 133 ? -1.241 -6.849 -14.372 1.00 60.53 133 GLY A N 1
ATOM 987 C CA . GLY A 1 133 ? -1.512 -5.933 -13.258 1.00 60.53 133 GLY A CA 1
ATOM 988 C C . GLY A 1 133 ? -0.374 -5.795 -12.237 1.00 60.53 133 GLY A C 1
ATOM 989 O O . GLY A 1 133 ? 0.804 -5.985 -12.530 1.00 60.53 133 GLY A O 1
ATOM 990 N N . ASP A 1 134 ? -0.750 -5.450 -11.012 1.00 67.44 134 ASP A N 1
ATOM 991 C CA . ASP A 1 134 ? 0.142 -5.337 -9.859 1.00 67.44 134 ASP A CA 1
ATOM 992 C C . ASP A 1 134 ? 1.078 -6.553 -9.710 1.00 67.44 134 ASP A C 1
ATOM 994 O O . ASP A 1 134 ? 0.701 -7.697 -9.993 1.00 67.44 134 ASP A O 1
ATOM 998 N N . MET A 1 135 ? 2.304 -6.329 -9.221 1.00 76.50 135 MET A N 1
ATOM 999 C CA . MET A 1 135 ? 3.229 -7.436 -8.964 1.00 76.50 135 MET A CA 1
ATOM 1000 C C . MET A 1 135 ? 2.696 -8.341 -7.845 1.00 76.50 135 MET A C 1
ATOM 1002 O O . MET A 1 135 ? 2.099 -7.883 -6.871 1.00 76.50 135 MET A O 1
ATOM 1006 N N . GLN A 1 136 ? 2.945 -9.643 -7.969 1.00 74.56 136 GLN A N 1
ATOM 1007 C CA . GLN A 1 136 ? 2.595 -10.637 -6.963 1.00 74.56 136 GLN A CA 1
ATOM 1008 C C . GLN A 1 136 ? 3.463 -10.467 -5.716 1.00 74.56 136 GLN A C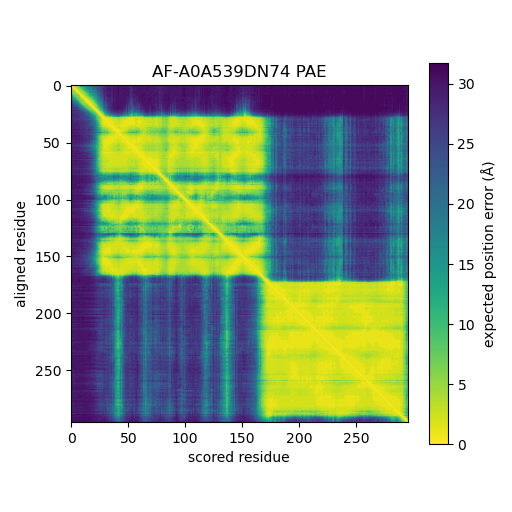 1
ATOM 1010 O O . GLN A 1 136 ? 4.643 -10.133 -5.804 1.00 74.56 136 GLN A O 1
ATOM 1015 N N . LEU A 1 137 ? 2.871 -10.736 -4.557 1.00 70.81 137 LEU A N 1
ATOM 1016 C CA . LEU A 1 137 ? 3.514 -10.703 -3.241 1.00 70.81 137 LEU A CA 1
ATOM 1017 C C . LEU A 1 137 ? 4.539 -11.838 -3.102 1.00 70.81 137 LEU A C 1
ATOM 1019 O O . LEU A 1 137 ? 4.357 -12.890 -3.716 1.00 70.81 137 LEU A O 1
ATOM 1023 N N . ASP A 1 138 ? 5.567 -11.658 -2.264 1.00 72.88 138 ASP A N 1
ATOM 1024 C CA . ASP A 1 138 ? 6.608 -12.675 -1.979 1.00 72.88 138 ASP A CA 1
ATOM 1025 C C . ASP A 1 138 ? 7.185 -13.348 -3.239 1.00 72.88 138 ASP A C 1
ATOM 1027 O O . ASP A 1 138 ? 7.522 -14.534 -3.266 1.00 72.88 138 ASP A O 1
ATOM 1031 N N . THR A 1 139 ? 7.222 -12.611 -4.343 1.00 81.88 139 THR A N 1
ATOM 1032 C CA . THR A 1 139 ? 7.527 -13.175 -5.650 1.00 81.88 139 THR A CA 1
ATOM 1033 C C . THR A 1 139 ? 8.836 -12.591 -6.126 1.00 81.88 139 THR A C 1
ATOM 1035 O O . THR A 1 139 ? 9.052 -11.380 -6.150 1.00 81.88 139 THR A O 1
ATOM 1038 N N . GLN A 1 140 ? 9.756 -13.475 -6.500 1.00 91.38 140 GLN A N 1
ATOM 1039 C CA . GLN A 1 140 ? 10.995 -13.053 -7.126 1.00 91.38 140 GLN A CA 1
ATOM 1040 C C . GLN A 1 140 ? 10.712 -12.649 -8.570 1.00 91.38 140 GLN A C 1
ATOM 1042 O O . GLN A 1 140 ? 10.145 -13.425 -9.338 1.00 91.38 140 GLN A O 1
ATOM 1047 N N . TYR A 1 141 ? 11.152 -11.456 -8.943 1.00 92.00 141 TYR A N 1
ATOM 1048 C CA . TYR A 1 141 ? 11.067 -10.918 -10.289 1.00 92.00 141 TYR A CA 1
ATOM 1049 C C . TYR A 1 141 ? 12.451 -10.746 -10.889 1.00 92.00 141 TYR A C 1
ATOM 1051 O O . TYR A 1 141 ? 13.449 -10.539 -10.194 1.00 92.00 141 TYR A O 1
ATOM 1059 N N . ILE A 1 142 ? 12.493 -10.830 -12.212 1.00 94.44 142 ILE A N 1
ATOM 1060 C CA . ILE A 1 142 ? 13.662 -10.493 -13.011 1.00 94.44 142 ILE A CA 1
ATOM 1061 C C . ILE A 1 142 ? 13.309 -9.327 -13.922 1.00 94.44 142 ILE A C 1
ATOM 1063 O O . ILE A 1 142 ? 12.250 -9.320 -14.547 1.00 94.44 142 ILE A O 1
ATOM 1067 N N . LEU A 1 143 ? 14.189 -8.331 -13.972 1.00 94.19 143 LEU A N 1
ATOM 1068 C CA . LEU A 1 143 ? 14.014 -7.105 -14.737 1.00 94.19 143 LEU A CA 1
ATOM 1069 C C . LEU A 1 143 ? 15.243 -6.824 -15.591 1.00 94.19 143 LEU A C 1
ATOM 1071 O O . LEU A 1 143 ? 16.376 -7.024 -15.161 1.00 94.19 143 LEU A O 1
ATOM 1075 N N . ARG A 1 144 ? 15.012 -6.283 -16.784 1.00 95.00 144 ARG A N 1
ATOM 1076 C CA . ARG A 1 144 ? 16.050 -5.683 -17.626 1.00 95.00 144 ARG A CA 1
ATOM 1077 C C . ARG A 1 144 ? 15.524 -4.425 -18.297 1.00 95.00 144 ARG A C 1
ATOM 1079 O O . ARG A 1 144 ? 14.316 -4.263 -18.466 1.00 95.00 144 ARG A O 1
ATOM 1086 N N . GLY A 1 145 ? 16.420 -3.561 -18.749 1.00 95.31 145 GLY A N 1
ATOM 1087 C CA . GLY A 1 145 ? 16.035 -2.383 -19.514 1.00 95.31 145 GLY A CA 1
ATOM 1088 C C . GLY A 1 145 ? 17.031 -2.008 -20.600 1.00 95.31 145 GLY A C 1
ATOM 1089 O O . GLY A 1 145 ? 18.127 -2.560 -20.681 1.00 95.31 145 GLY A O 1
ATOM 1090 N N . ARG A 1 146 ? 16.635 -1.088 -21.477 1.00 95.62 146 ARG A N 1
ATOM 1091 C CA . ARG A 1 146 ? 17.488 -0.536 -22.540 1.00 95.62 146 ARG A CA 1
ATOM 1092 C C . ARG A 1 146 ? 17.053 0.877 -22.921 1.00 95.62 146 ARG A C 1
ATOM 1094 O O . ARG A 1 146 ? 15.902 1.240 -22.696 1.00 95.62 146 ARG A O 1
ATOM 1101 N N . ALA A 1 147 ? 17.938 1.650 -23.541 1.00 96.69 147 ALA A N 1
ATOM 1102 C CA . ALA A 1 147 ? 17.554 2.880 -24.233 1.00 96.69 147 ALA A CA 1
ATOM 1103 C C . ALA A 1 147 ? 16.853 2.540 -25.554 1.00 96.69 147 ALA A C 1
ATOM 1105 O O . ALA A 1 147 ? 17.272 1.619 -26.263 1.00 96.69 147 ALA A O 1
ATOM 1106 N N . GLU A 1 148 ? 15.815 3.296 -25.901 1.00 94.75 148 GLU A N 1
ATOM 1107 C CA . GLU A 1 148 ? 15.130 3.169 -27.186 1.00 94.75 148 GLU A CA 1
ATOM 1108 C C . GLU A 1 148 ? 15.837 3.986 -28.272 1.00 94.75 148 GLU A C 1
ATOM 1110 O O . GLU A 1 148 ? 16.505 4.988 -28.010 1.00 94.75 148 GLU A O 1
ATOM 1115 N N . GLY A 1 149 ? 15.727 3.518 -29.513 1.00 91.75 149 GLY A N 1
ATOM 1116 C CA . GLY A 1 149 ? 16.351 4.177 -30.656 1.00 91.75 149 GLY A CA 1
ATOM 1117 C C . GLY A 1 149 ? 15.655 5.494 -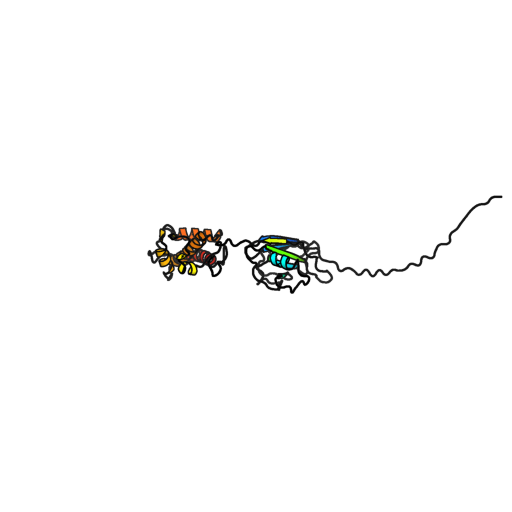30.992 1.00 91.75 149 GLY A C 1
ATOM 1118 O O . GLY A 1 149 ? 14.441 5.623 -30.847 1.00 91.75 149 GLY A O 1
ATOM 1119 N N . TYR A 1 150 ? 16.419 6.460 -31.497 1.00 91.12 150 TYR A N 1
ATOM 1120 C CA . TYR A 1 150 ? 15.887 7.740 -31.953 1.00 91.12 150 TYR A CA 1
ATOM 1121 C C . TYR A 1 150 ? 16.646 8.232 -33.183 1.00 91.12 150 TYR A C 1
ATOM 1123 O O . TYR A 1 150 ? 17.877 8.334 -33.189 1.00 91.12 150 TYR A O 1
ATOM 1131 N N . GLY A 1 151 ? 15.903 8.540 -34.247 1.00 88.44 151 GLY A N 1
ATOM 1132 C CA . GLY A 1 151 ? 16.485 8.920 -35.531 1.00 88.44 151 GLY A CA 1
ATOM 1133 C C . GLY A 1 151 ? 17.452 7.843 -36.056 1.00 88.44 151 GLY A C 1
ATOM 1134 O O . GLY A 1 151 ? 17.039 6.692 -36.198 1.00 88.44 151 GLY A O 1
ATOM 1135 N N . PRO A 1 152 ? 18.721 8.182 -36.363 1.00 88.25 152 PRO A N 1
ATOM 1136 C CA . PRO A 1 152 ? 19.700 7.225 -36.878 1.00 88.25 152 PRO A CA 1
ATOM 1137 C C . PRO A 1 152 ? 20.388 6.389 -35.786 1.00 88.25 152 PRO A C 1
ATOM 1139 O O . PRO A 1 152 ? 21.204 5.535 -36.130 1.00 88.25 152 PRO A O 1
ATOM 1142 N N . ILE A 1 153 ? 20.125 6.647 -34.498 1.00 90.38 153 ILE A N 1
ATOM 1143 C CA . ILE A 1 153 ? 20.784 5.951 -33.386 1.00 90.38 153 ILE A CA 1
ATOM 1144 C C . ILE A 1 153 ? 19.950 4.730 -32.985 1.00 90.38 153 ILE A C 1
ATOM 1146 O O . ILE A 1 153 ? 18.760 4.842 -32.685 1.00 90.38 153 ILE A O 1
ATOM 1150 N N . LEU A 1 154 ? 20.580 3.555 -32.982 1.00 93.75 154 LEU A N 1
ATOM 1151 C CA . LEU A 1 154 ? 19.949 2.288 -32.619 1.00 93.75 154 LEU A CA 1
ATOM 1152 C C . LEU A 1 154 ? 19.702 2.187 -31.100 1.00 93.75 154 LEU A C 1
ATOM 1154 O O . LEU A 1 154 ? 20.499 2.723 -30.322 1.00 93.75 154 LEU A O 1
ATOM 1158 N N . PRO A 1 155 ? 18.668 1.431 -30.667 1.00 94.06 155 PRO A N 1
ATOM 1159 C CA . PRO A 1 155 ? 18.442 1.116 -29.254 1.00 94.06 155 PRO A CA 1
ATOM 1160 C C . PRO A 1 155 ? 19.683 0.504 -28.606 1.00 94.06 155 PRO A C 1
ATOM 1162 O O . PRO A 1 155 ? 20.394 -0.259 -29.265 1.00 94.06 155 PRO A O 1
ATOM 1165 N N . SER A 1 156 ? 19.930 0.751 -27.319 1.00 96.12 156 SER A N 1
ATOM 1166 C CA . SER A 1 156 ? 21.056 0.112 -26.627 1.00 96.12 156 SER A CA 1
ATOM 1167 C C . SER A 1 156 ? 20.911 -1.414 -26.598 1.00 96.12 156 SER A C 1
ATOM 1169 O O . SER A 1 156 ? 19.854 -1.979 -26.895 1.00 96.12 156 SER A O 1
ATOM 1171 N N . PHE A 1 157 ? 21.984 -2.116 -26.232 1.00 95.12 157 PHE A N 1
ATOM 1172 C CA . PHE A 1 157 ? 21.814 -3.488 -25.753 1.00 95.12 157 PHE A CA 1
ATOM 1173 C C . PHE A 1 157 ? 21.030 -3.481 -24.434 1.00 95.12 157 PHE A C 1
ATOM 1175 O O . PHE A 1 157 ? 20.906 -2.440 -23.780 1.00 95.12 157 PHE A O 1
ATOM 1182 N N . TRP A 1 158 ? 20.498 -4.642 -24.062 1.00 94.62 158 TRP A N 1
ATOM 1183 C CA . TRP A 1 158 ? 19.872 -4.832 -22.760 1.00 94.62 158 TRP A CA 1
ATOM 1184 C C . TRP A 1 158 ? 20.893 -4.662 -21.635 1.00 94.62 158 TRP A C 1
ATOM 1186 O O . TRP A 1 158 ? 22.059 -5.039 -21.774 1.00 94.62 158 TRP A O 1
ATOM 1196 N N . SER A 1 159 ? 20.437 -4.100 -20.521 1.00 97.06 159 SER A N 1
ATOM 1197 C CA . SER A 1 159 ? 21.161 -4.112 -19.259 1.00 97.06 159 SER A CA 1
ATOM 1198 C C . SER A 1 159 ? 21.408 -5.546 -18.788 1.00 97.06 159 SER A C 1
ATOM 1200 O O . SER A 1 159 ? 20.711 -6.468 -19.221 1.00 97.06 159 SER A O 1
ATOM 1202 N N . PRO A 1 160 ? 22.354 -5.747 -17.855 1.00 96.75 160 PRO A N 1
ATOM 1203 C CA . PRO A 1 160 ? 22.347 -6.943 -17.027 1.00 96.75 160 PRO A CA 1
ATOM 1204 C C . PRO A 1 160 ? 20.979 -7.143 -16.367 1.00 96.75 160 PRO A C 1
ATOM 1206 O O . PRO A 1 160 ? 20.267 -6.169 -16.094 1.00 96.75 160 PRO A O 1
ATOM 1209 N N . ASP A 1 161 ? 20.646 -8.403 -16.105 1.00 96.38 161 ASP A N 1
ATOM 1210 C CA . ASP A 1 161 ? 19.434 -8.759 -15.383 1.00 96.38 161 ASP A CA 1
ATOM 1211 C C . ASP A 1 161 ? 19.538 -8.324 -13.920 1.00 96.38 161 ASP A C 1
ATOM 1213 O O . ASP A 1 161 ? 20.569 -8.496 -13.262 1.00 96.38 161 ASP A O 1
ATOM 1217 N N . ILE A 1 162 ? 18.442 -7.780 -13.409 1.00 96.31 162 ILE A N 1
ATOM 1218 C CA . ILE A 1 162 ? 18.286 -7.371 -12.021 1.00 96.31 162 ILE A CA 1
ATOM 1219 C C . ILE A 1 162 ? 17.240 -8.283 -11.407 1.00 96.31 162 ILE A C 1
ATOM 1221 O O . ILE A 1 162 ? 16.126 -8.385 -11.914 1.00 96.31 162 ILE A O 1
ATOM 1225 N N . ILE A 1 163 ? 17.606 -8.942 -10.314 1.00 94.62 163 ILE A N 1
ATOM 1226 C CA . ILE A 1 163 ? 16.702 -9.805 -9.561 1.00 94.62 163 ILE A CA 1
ATOM 1227 C C . ILE A 1 163 ? 16.361 -9.103 -8.254 1.00 94.62 163 ILE A C 1
ATOM 1229 O O . ILE A 1 163 ? 17.251 -8.633 -7.545 1.00 94.62 163 ILE A O 1
ATOM 1233 N N . TYR A 1 164 ? 15.075 -9.053 -7.942 1.00 88.19 164 TYR A N 1
ATOM 1234 C CA . TYR A 1 164 ? 14.551 -8.564 -6.674 1.00 88.19 164 TYR A CA 1
ATOM 1235 C C . TYR A 1 164 ? 13.347 -9.411 -6.275 1.00 88.19 164 TYR A C 1
ATOM 1237 O O . TYR A 1 164 ? 12.768 -10.107 -7.105 1.00 88.19 164 TYR A O 1
ATOM 1245 N N . THR A 1 165 ? 12.987 -9.378 -5.001 1.00 86.56 165 THR A N 1
ATOM 1246 C CA . THR A 1 165 ? 11.817 -10.087 -4.481 1.00 86.56 165 THR A CA 1
ATOM 1247 C C . THR A 1 165 ? 10.878 -9.042 -3.921 1.00 86.56 165 THR A C 1
ATOM 1249 O O . THR A 1 165 ? 11.326 -8.229 -3.114 1.00 86.56 165 THR A O 1
ATOM 1252 N N . THR A 1 166 ? 9.629 -9.027 -4.391 1.00 78.56 166 THR A N 1
ATOM 1253 C CA . THR A 1 166 ? 8.587 -8.194 -3.782 1.00 78.56 166 THR A CA 1
ATOM 1254 C C . THR A 1 166 ? 8.418 -8.569 -2.325 1.00 78.56 166 THR A C 1
ATOM 1256 O O . THR A 1 166 ? 8.638 -9.721 -1.942 1.00 78.56 166 THR A O 1
ATOM 1259 N N . ASP A 1 167 ? 8.045 -7.601 -1.498 1.00 67.06 167 ASP A N 1
ATOM 1260 C CA . ASP A 1 167 ? 7.869 -7.887 -0.084 1.00 67.06 167 ASP A CA 1
ATOM 1261 C C . ASP A 1 167 ? 6.814 -8.980 0.100 1.00 67.06 167 ASP A C 1
ATOM 1263 O O . ASP A 1 167 ? 5.737 -8.966 -0.509 1.00 67.06 167 ASP A O 1
ATOM 1267 N N . SER A 1 168 ? 7.122 -9.945 0.961 1.00 57.50 168 SER A N 1
ATOM 1268 C CA . SER A 1 168 ? 6.139 -10.937 1.354 1.00 57.50 168 SER A CA 1
ATOM 1269 C C . SER A 1 168 ? 4.998 -10.260 2.101 1.00 57.50 168 SER A C 1
ATOM 1271 O O . SER A 1 168 ? 5.231 -9.457 3.006 1.00 57.50 168 SER A O 1
ATOM 1273 N N . GLN A 1 169 ? 3.762 -10.652 1.812 1.00 56.25 169 GLN A N 1
ATOM 1274 C CA . GLN A 1 169 ? 2.710 -10.540 2.810 1.00 56.25 169 GLN A CA 1
ATOM 1275 C C . GLN A 1 169 ? 2.882 -11.734 3.740 1.00 56.25 169 GLN A C 1
ATOM 1277 O O . GLN A 1 169 ? 2.611 -12.869 3.352 1.00 56.25 169 GLN A O 1
ATOM 1282 N N . THR A 1 170 ? 3.366 -11.507 4.960 1.00 53.78 170 THR A N 1
ATOM 1283 C CA . THR A 1 170 ? 3.271 -12.537 6.001 1.00 53.78 170 THR A CA 1
ATOM 1284 C C . THR A 1 170 ? 1.814 -12.997 6.039 1.00 53.78 170 THR A C 1
ATOM 1286 O O . THR A 1 170 ? 0.928 -12.146 6.028 1.00 53.78 170 THR A O 1
ATOM 1289 N N . ALA A 1 171 ? 1.519 -14.300 6.041 1.00 54.31 171 ALA A N 1
ATOM 1290 C CA . ALA A 1 171 ? 0.144 -14.751 6.255 1.00 54.31 171 ALA A CA 1
ATOM 1291 C C . ALA A 1 171 ? -0.356 -14.136 7.579 1.00 54.31 171 ALA A C 1
ATOM 1293 O O . ALA A 1 171 ? 0.201 -14.426 8.636 1.00 54.31 171 ALA A O 1
ATOM 1294 N N . GLY A 1 172 ? -1.325 -13.217 7.499 1.00 62.81 172 GLY A N 1
ATOM 1295 C CA . GLY A 1 172 ? -1.794 -12.403 8.630 1.00 62.81 172 GLY A CA 1
ATOM 1296 C C . GLY A 1 172 ? -1.337 -10.933 8.651 1.00 62.81 172 GLY A C 1
ATOM 1297 O O . GLY A 1 172 ? -1.951 -10.138 9.354 1.00 62.81 172 GLY A O 1
ATOM 1298 N N . ASP A 1 173 ? -0.348 -10.524 7.846 1.00 79.69 173 ASP A N 1
ATOM 1299 C CA . ASP A 1 173 ? 0.067 -9.120 7.675 1.00 79.69 173 ASP A CA 1
ATOM 1300 C C . ASP A 1 173 ? -0.785 -8.415 6.608 1.00 79.69 173 ASP A C 1
ATOM 1302 O O . ASP A 1 173 ? -0.322 -8.032 5.531 1.00 79.69 173 ASP A O 1
ATOM 1306 N N . CYS A 1 174 ? -2.077 -8.316 6.893 1.00 86.88 174 CYS A N 1
ATOM 1307 C CA . CYS A 1 174 ? -3.092 -7.685 6.063 1.00 86.88 174 CYS A CA 1
ATOM 1308 C C . CYS A 1 174 ? -4.232 -7.193 6.956 1.00 86.88 174 CYS A C 1
ATOM 1310 O O . CYS A 1 174 ? -4.380 -7.650 8.089 1.00 86.88 174 CYS A O 1
ATOM 1312 N N . THR A 1 175 ? -5.047 -6.263 6.469 1.00 90.12 175 THR A N 1
ATOM 1313 C CA . THR A 1 175 ? -6.186 -5.743 7.228 1.00 90.12 175 THR A CA 1
ATOM 1314 C C . THR A 1 175 ? -7.507 -6.326 6.744 1.00 90.12 175 THR A C 1
ATOM 1316 O O . THR A 1 175 ? -7.727 -6.560 5.555 1.00 90.12 175 THR A O 1
ATOM 1319 N N . TYR A 1 176 ? -8.411 -6.547 7.691 1.00 88.38 176 TYR A N 1
ATOM 1320 C CA . TYR A 1 176 ? -9.817 -6.807 7.441 1.00 88.38 176 TYR A CA 1
ATOM 1321 C C . TYR A 1 176 ? -10.654 -5.573 7.784 1.00 88.38 176 TYR A C 1
ATOM 1323 O O . TYR A 1 176 ? -10.398 -4.874 8.773 1.00 88.38 176 TYR A O 1
ATOM 1331 N N . THR A 1 177 ? -11.715 -5.350 7.006 1.00 86.88 177 THR A N 1
ATOM 1332 C CA . THR A 1 177 ? -12.666 -4.264 7.270 1.00 86.88 177 THR A CA 1
ATOM 1333 C C . THR A 1 177 ? -13.369 -4.409 8.622 1.00 86.88 177 THR A C 1
ATOM 1335 O O . THR A 1 177 ? -13.543 -5.503 9.168 1.00 86.88 177 THR A O 1
ATOM 1338 N N . GLN A 1 178 ? -13.926 -3.299 9.113 1.00 87.50 178 GLN A N 1
ATOM 1339 C CA . GLN A 1 178 ? -14.897 -3.312 10.209 1.00 87.50 178 GLN A CA 1
ATOM 1340 C C . GLN A 1 178 ? -16.032 -4.331 9.987 1.00 87.50 178 GLN A C 1
ATOM 1342 O O . GLN A 1 178 ? -16.460 -5.007 10.926 1.00 87.50 178 GLN A O 1
ATOM 1347 N N . GLY A 1 179 ? -16.544 -4.427 8.756 1.00 81.94 179 GLY A N 1
ATOM 1348 C CA . GLY A 1 179 ? -17.642 -5.330 8.413 1.00 81.94 179 GLY A CA 1
ATOM 1349 C C . GLY A 1 179 ? -17.263 -6.801 8.574 1.00 81.94 179 GLY A C 1
ATOM 1350 O O . GLY A 1 179 ? -18.070 -7.588 9.069 1.00 81.94 179 GLY A O 1
ATOM 1351 N N . TYR A 1 180 ? -16.030 -7.166 8.219 1.00 87.38 180 TYR A N 1
ATOM 1352 C CA . TYR A 1 180 ? -15.516 -8.513 8.440 1.00 87.38 180 TYR A CA 1
ATOM 1353 C C . TYR A 1 180 ? -15.496 -8.850 9.931 1.00 87.38 180 TYR A C 1
ATOM 1355 O O . TYR A 1 180 ? -16.153 -9.810 10.336 1.00 87.38 180 TYR A O 1
ATOM 1363 N N . TRP A 1 181 ? -14.838 -8.031 10.759 1.00 93.12 181 TRP A N 1
ATOM 1364 C CA . TRP A 1 181 ? -14.727 -8.291 12.197 1.00 93.12 181 TRP A CA 1
ATOM 1365 C C . TRP A 1 181 ? -16.092 -8.377 12.877 1.00 93.12 181 TRP A C 1
ATOM 1367 O O . TRP A 1 181 ? -16.340 -9.295 13.658 1.00 93.12 181 TRP A O 1
ATOM 1377 N N . LYS A 1 182 ? -17.017 -7.483 12.523 1.00 88.19 182 LYS A N 1
ATOM 1378 C CA . LYS A 1 182 ? -18.396 -7.506 13.021 1.00 88.19 182 LYS A CA 1
ATOM 1379 C C . LYS A 1 182 ? -19.120 -8.828 12.732 1.00 88.19 182 LYS A C 1
ATOM 1381 O O . LYS A 1 182 ? -19.887 -9.293 13.572 1.00 88.19 182 LYS A O 1
ATOM 1386 N N . ASN A 1 183 ? -18.897 -9.413 11.556 1.00 86.50 183 ASN A N 1
ATOM 1387 C CA . ASN A 1 183 ? -19.606 -10.609 11.096 1.00 86.50 183 ASN A CA 1
ATOM 1388 C C . ASN A 1 183 ? -18.862 -11.924 11.398 1.00 86.50 183 ASN A C 1
ATOM 1390 O O . ASN A 1 183 ? -19.443 -12.994 11.229 1.00 86.50 183 ASN A O 1
ATOM 1394 N N . HIS A 1 184 ? -17.617 -11.857 11.883 1.00 88.12 184 HIS A N 1
ATOM 1395 C CA . HIS A 1 184 ? -16.774 -13.023 12.176 1.00 88.12 184 HIS A CA 1
ATOM 1396 C C . HIS A 1 184 ? -16.206 -12.992 13.608 1.00 88.12 184 HIS A C 1
ATOM 1398 O O . HIS A 1 184 ? -14.990 -13.043 13.788 1.00 88.12 184 HIS A O 1
ATOM 1404 N N . PRO A 1 185 ? -17.045 -12.951 14.661 1.00 92.81 185 PRO A N 1
ATOM 1405 C CA . PRO A 1 185 ? -16.572 -12.909 16.051 1.00 92.81 185 PRO A CA 1
ATOM 1406 C C . PRO A 1 185 ? -15.720 -14.122 16.454 1.00 92.81 185 PRO A C 1
ATOM 1408 O O . PRO A 1 185 ? -14.831 -14.004 17.293 1.00 92.81 185 PRO A O 1
ATOM 1411 N N . ASN A 1 186 ? -15.937 -15.276 15.817 1.00 91.06 186 ASN A N 1
ATOM 1412 C CA . ASN A 1 186 ? -15.140 -16.485 16.047 1.00 91.06 186 ASN A CA 1
ATOM 1413 C C . ASN A 1 186 ? -13.699 -16.371 15.522 1.00 91.06 186 ASN A C 1
ATOM 1415 O O . ASN A 1 186 ? -12.859 -17.174 15.910 1.00 91.06 186 ASN A O 1
ATOM 1419 N N . ALA A 1 187 ? -13.427 -15.411 14.633 1.00 86.81 187 ALA A N 1
ATOM 1420 C CA . ALA A 1 187 ? -12.098 -15.162 14.086 1.00 86.81 187 ALA A CA 1
ATOM 1421 C C . ALA A 1 187 ? -11.303 -14.135 14.909 1.00 86.81 187 ALA A C 1
ATOM 1423 O O . ALA A 1 187 ? -10.169 -13.833 14.556 1.00 86.81 187 ALA A O 1
ATOM 1424 N N . TRP A 1 188 ? -11.880 -13.551 15.969 1.00 93.19 188 TRP A N 1
ATOM 1425 C CA . TRP A 1 188 ? -11.192 -12.501 16.719 1.00 93.19 188 TRP A CA 1
ATOM 1426 C C . TRP A 1 188 ? -9.978 -13.074 17.462 1.00 93.19 188 TRP A C 1
ATOM 1428 O O . TRP A 1 188 ? -10.140 -14.015 18.242 1.00 93.19 188 TRP A O 1
ATOM 1438 N N . PRO A 1 189 ? -8.785 -12.473 17.309 1.00 88.44 189 PRO A N 1
ATOM 1439 C CA . PRO A 1 189 ? -7.572 -12.924 17.997 1.00 88.44 189 PRO A CA 1
ATOM 1440 C C . PRO A 1 189 ? -7.608 -12.671 19.515 1.00 88.44 189 PRO A C 1
ATOM 1442 O O . PRO A 1 189 ? -6.803 -13.221 20.263 1.00 88.44 189 PRO A O 1
ATOM 1445 N N . THR A 1 190 ? -8.541 -11.841 19.989 1.00 92.06 190 THR A N 1
ATOM 1446 C CA . THR A 1 190 ? -8.751 -11.529 21.406 1.00 92.06 190 THR A CA 1
ATOM 1447 C C . THR A 1 190 ? -10.235 -11.345 21.712 1.00 92.06 190 THR A C 1
ATOM 1449 O O . THR A 1 190 ? -11.016 -10.892 20.875 1.00 92.06 190 THR A O 1
ATOM 1452 N N . THR A 1 191 ? -10.634 -11.663 22.943 1.00 88.88 191 THR A N 1
ATOM 1453 C CA . THR A 1 191 ? -12.012 -11.508 23.433 1.00 88.88 191 THR A CA 1
ATOM 1454 C C . THR A 1 191 ? -12.235 -10.214 24.215 1.00 88.88 191 THR A C 1
ATOM 1456 O O . THR A 1 191 ? -13.347 -9.971 24.682 1.00 88.88 191 THR A O 1
ATOM 1459 N N . THR A 1 192 ? -11.197 -9.396 24.399 1.00 94.31 192 THR A N 1
ATOM 1460 C CA . THR A 1 192 ? -11.273 -8.119 25.124 1.00 94.31 192 THR A CA 1
ATOM 1461 C C . THR A 1 192 ? -10.415 -7.062 24.449 1.00 94.31 192 THR A C 1
ATOM 1463 O O . THR A 1 192 ? -9.284 -7.352 24.058 1.00 94.31 192 THR A O 1
ATOM 1466 N N . LEU A 1 193 ? -10.917 -5.830 24.390 1.00 98.06 193 LEU A N 1
ATOM 1467 C CA . LEU A 1 193 ? -10.176 -4.662 23.912 1.00 98.06 193 LEU A CA 1
ATOM 1468 C C . LEU A 1 193 ? -10.383 -3.480 24.853 1.00 98.06 193 LEU A C 1
ATOM 1470 O O . LEU A 1 193 ? -11.442 -3.328 25.460 1.00 98.06 193 LEU A O 1
ATOM 1474 N N . THR A 1 194 ? -9.380 -2.613 24.929 1.00 98.19 194 THR A N 1
ATOM 1475 C CA . THR A 1 194 ? -9.467 -1.351 25.665 1.00 98.19 194 THR A CA 1
ATOM 1476 C C . THR A 1 194 ? -9.638 -0.200 24.685 1.00 98.19 194 THR A C 1
ATOM 1478 O O . THR A 1 194 ? -8.793 -0.014 23.809 1.00 98.19 194 THR A O 1
ATOM 1481 N N . LEU A 1 195 ? -10.713 0.574 24.856 1.00 98.50 195 LEU A N 1
ATOM 1482 C CA . LEU A 1 195 ? -10.947 1.831 24.144 1.00 98.50 195 LEU A CA 1
ATOM 1483 C C . LEU A 1 195 ? -10.820 2.983 25.146 1.00 98.50 195 LEU A C 1
ATOM 1485 O O . LEU A 1 195 ? -11.541 3.036 26.146 1.00 98.50 195 LEU A O 1
ATOM 1489 N N . GLY A 1 196 ? -9.871 3.877 24.898 1.00 98.06 196 GLY A N 1
ATOM 1490 C CA . GLY A 1 196 ? -9.386 4.857 25.857 1.00 98.06 196 GLY A CA 1
ATOM 1491 C C . GLY A 1 196 ? -8.860 4.184 27.120 1.00 98.06 196 GLY A C 1
ATOM 1492 O O . GLY A 1 196 ? -7.839 3.502 27.093 1.00 98.06 196 GLY A O 1
ATOM 1493 N N . THR A 1 197 ? -9.562 4.366 28.234 1.00 97.62 197 THR A N 1
ATOM 1494 C CA . THR A 1 197 ? -9.234 3.757 29.531 1.00 97.62 197 THR A CA 1
ATOM 1495 C C . THR A 1 197 ? -10.252 2.706 29.972 1.00 97.62 197 THR A C 1
ATOM 1497 O O . THR A 1 197 ? -10.224 2.287 31.128 1.00 97.62 197 THR A O 1
ATOM 1500 N N . VAL A 1 198 ? -11.189 2.313 29.102 1.00 98.31 198 VAL A N 1
ATOM 1501 C CA . VAL A 1 198 ? -12.269 1.370 29.424 1.00 98.31 198 VAL A CA 1
ATOM 1502 C C . VAL A 1 198 ? -12.051 0.066 28.663 1.00 98.31 198 VAL A C 1
ATOM 1504 O O . VAL A 1 198 ? -11.937 0.068 27.439 1.00 98.31 198 VAL A O 1
ATOM 1507 N N . THR A 1 199 ? -11.999 -1.053 29.384 1.00 98.44 199 THR A N 1
ATOM 1508 C CA . THR A 1 199 ? -11.921 -2.394 28.792 1.00 98.44 199 THR A CA 1
ATOM 1509 C C . THR A 1 199 ? -13.321 -2.942 28.556 1.00 98.44 199 THR A C 1
ATOM 1511 O O . THR A 1 199 ? -14.154 -2.926 29.462 1.00 98.44 199 THR A O 1
ATOM 1514 N N . TYR A 1 200 ? -13.555 -3.442 27.348 1.00 98.44 200 TYR A N 1
ATOM 1515 C CA . TYR A 1 200 ? -14.806 -4.047 26.914 1.00 98.44 200 TYR A CA 1
ATOM 1516 C C . TYR A 1 200 ? -14.584 -5.520 26.581 1.00 98.44 200 TYR A C 1
ATOM 1518 O O . TYR A 1 200 ? -13.545 -5.893 26.024 1.00 98.44 200 TYR A O 1
ATOM 1526 N N . ASP A 1 201 ? -15.574 -6.352 26.890 1.00 98.38 201 ASP A N 1
ATOM 1527 C CA . ASP A 1 201 ? -15.625 -7.725 26.390 1.00 98.38 201 ASP A CA 1
ATOM 1528 C C . ASP A 1 201 ? -16.137 -7.787 24.938 1.00 98.38 201 ASP A C 1
ATOM 1530 O O . ASP A 1 201 ? -16.673 -6.820 24.390 1.00 98.38 201 ASP A O 1
ATOM 1534 N N . GLN A 1 202 ? -15.980 -8.944 24.292 1.00 98.00 202 GLN A N 1
ATOM 1535 C CA . GLN A 1 202 ? -16.407 -9.157 22.907 1.00 98.00 202 GLN A CA 1
ATOM 1536 C C . GLN A 1 202 ? -17.903 -8.874 22.688 1.00 98.00 202 GLN A C 1
ATOM 1538 O O . GLN A 1 202 ? -18.276 -8.344 21.642 1.00 98.00 202 GLN A O 1
ATOM 1543 N N . THR A 1 203 ? -18.767 -9.173 23.663 1.00 98.06 203 THR A N 1
ATOM 1544 C CA . THR A 1 203 ? -20.216 -8.941 23.536 1.00 98.06 203 THR A CA 1
ATOM 1545 C C . THR A 1 203 ? -20.518 -7.446 23.507 1.00 98.06 203 THR A C 1
ATOM 1547 O O . THR A 1 203 ? -21.290 -6.973 22.672 1.00 98.06 203 THR A O 1
ATOM 1550 N N . GLN A 1 204 ? -19.868 -6.682 24.381 1.00 98.56 204 GLN A N 1
ATOM 1551 C CA . GLN A 1 204 ? -19.952 -5.227 24.424 1.00 98.56 204 GLN A CA 1
ATOM 1552 C C . GLN A 1 204 ? -19.387 -4.583 23.152 1.00 98.56 204 GLN A C 1
ATOM 1554 O O . GLN A 1 204 ? -20.015 -3.686 22.591 1.00 98.56 204 GLN A O 1
ATOM 1559 N N . LEU A 1 205 ? -18.248 -5.069 22.651 1.00 98.56 205 LEU A N 1
ATOM 1560 C CA . LEU A 1 205 ? -17.637 -4.588 21.406 1.00 98.56 205 LEU A CA 1
ATOM 1561 C C . LEU A 1 205 ? -18.542 -4.851 20.191 1.00 98.56 205 LEU A C 1
ATOM 1563 O O . LEU A 1 205 ? -18.731 -3.969 19.351 1.00 98.56 205 LEU A O 1
ATOM 1567 N N . LEU A 1 206 ? -19.185 -6.021 20.126 1.00 97.69 206 LEU A N 1
ATOM 1568 C CA . LEU A 1 206 ? -20.195 -6.322 19.107 1.00 97.69 206 LEU A CA 1
ATOM 1569 C C . LEU A 1 206 ? -21.443 -5.440 19.247 1.00 97.69 206 LEU A C 1
ATOM 1571 O O . LEU A 1 206 ? -22.007 -5.022 18.234 1.00 97.69 206 LEU A O 1
ATOM 1575 N N . ALA A 1 207 ? -21.882 -5.126 20.469 1.00 98.06 207 ALA A N 1
ATOM 1576 C CA . ALA A 1 207 ? -22.988 -4.193 20.689 1.00 98.06 207 ALA A CA 1
ATOM 1577 C C . ALA A 1 207 ? -22.641 -2.782 20.182 1.00 98.06 207 ALA A C 1
ATOM 1579 O O . ALA A 1 207 ? -23.451 -2.155 19.495 1.00 98.06 207 ALA A O 1
ATOM 1580 N N . ILE A 1 208 ? -21.410 -2.320 20.422 1.00 98.00 208 ILE A N 1
ATOM 1581 C CA . ILE A 1 208 ? -20.887 -1.064 19.868 1.00 98.00 208 ILE A CA 1
ATOM 1582 C C . ILE A 1 208 ? -20.903 -1.117 18.331 1.00 98.00 208 ILE A C 1
ATOM 1584 O O . ILE A 1 208 ? -21.502 -0.238 17.715 1.00 98.00 208 ILE A O 1
ATOM 1588 N N . PHE A 1 209 ? -20.373 -2.171 17.692 1.00 93.88 209 PHE A N 1
ATOM 1589 C CA . PHE A 1 209 ? -20.425 -2.354 16.226 1.00 93.88 209 PHE A CA 1
ATOM 1590 C C . PHE A 1 209 ? -21.842 -2.388 15.629 1.00 93.88 209 PHE A C 1
ATOM 1592 O O . PHE A 1 209 ? -22.041 -2.095 14.444 1.00 93.88 209 PHE A O 1
ATOM 1599 N N . ASN A 1 210 ? -22.837 -2.796 16.416 1.00 92.81 210 ASN A N 1
ATOM 1600 C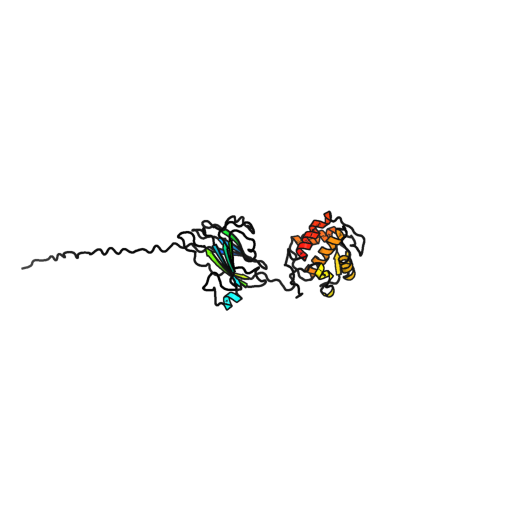 CA . ASN A 1 210 ? -24.239 -2.825 16.006 1.00 92.81 210 ASN A CA 1
ATOM 1601 C C . ASN A 1 210 ? -24.994 -1.530 16.315 1.00 92.81 210 ASN A C 1
ATOM 1603 O O . ASN A 1 210 ? -26.106 -1.353 15.820 1.00 92.81 210 ASN A O 1
ATOM 1607 N N . THR A 1 211 ? -24.394 -0.612 17.070 1.00 92.69 211 THR A N 1
ATOM 1608 C CA . THR A 1 211 ? -24.978 0.696 17.361 1.00 92.69 211 THR A CA 1
ATOM 1609 C C . THR A 1 211 ? -24.724 1.642 16.180 1.00 92.69 211 THR A C 1
ATOM 1611 O O . THR A 1 211 ? -23.565 1.889 15.839 1.00 92.69 211 THR A O 1
ATOM 1614 N N . PRO A 1 212 ? -25.765 2.196 15.529 1.00 88.69 212 PRO A N 1
ATOM 1615 C CA . PRO A 1 212 ? -25.582 3.191 14.477 1.00 88.69 212 PRO A CA 1
ATOM 1616 C C . PRO A 1 212 ? -24.897 4.446 15.023 1.00 88.69 212 PRO A C 1
ATOM 1618 O O . PRO A 1 212 ? -25.258 4.924 16.097 1.00 88.69 212 PRO A O 1
ATOM 1621 N N . ALA A 1 213 ? -23.964 5.027 14.263 1.00 83.62 213 ALA A N 1
ATOM 1622 C CA . ALA A 1 213 ? -23.261 6.230 14.706 1.00 83.62 213 ALA A CA 1
ATOM 1623 C C . ALA A 1 213 ? -24.208 7.415 14.958 1.00 83.62 213 ALA A C 1
ATOM 1625 O O . ALA A 1 213 ? -23.999 8.162 15.906 1.00 83.62 213 ALA A O 1
ATOM 1626 N N . ALA A 1 214 ? -25.255 7.579 14.137 1.00 89.50 214 ALA A N 1
ATOM 1627 C CA . ALA A 1 214 ? -26.344 8.550 14.333 1.00 89.50 214 ALA A CA 1
ATOM 1628 C C . ALA A 1 214 ? -25.885 9.980 14.720 1.00 89.50 214 ALA A C 1
ATOM 1630 O O . ALA A 1 214 ? -26.527 10.655 15.520 1.00 89.50 214 ALA A O 1
ATOM 1631 N N . GLY A 1 215 ? -24.760 10.444 14.158 1.00 84.00 215 GLY A N 1
ATOM 1632 C CA . GLY A 1 215 ? -24.183 11.766 14.442 1.00 84.00 215 GLY A CA 1
ATOM 1633 C C . GLY A 1 215 ? -23.274 11.842 15.678 1.00 84.00 215 GLY A C 1
ATOM 1634 O O . GLY A 1 215 ? -22.777 12.920 15.995 1.00 84.00 215 GLY A O 1
ATOM 1635 N N . ASN A 1 216 ? -23.018 10.728 16.362 1.00 93.12 216 ASN A N 1
ATOM 1636 C CA . ASN A 1 216 ? -22.052 10.628 17.450 1.00 93.12 216 ASN A CA 1
ATOM 1637 C C . ASN A 1 216 ? -20.681 10.183 16.918 1.00 93.12 216 ASN A C 1
ATOM 1639 O O . ASN A 1 216 ? -20.477 9.015 16.580 1.00 93.12 216 ASN A O 1
ATOM 1643 N N . GLY A 1 217 ? -19.726 11.113 16.896 1.00 87.69 217 GLY A N 1
ATOM 1644 C CA . GLY A 1 217 ? -18.360 10.869 16.438 1.00 87.69 217 GLY A CA 1
ATOM 1645 C C . GLY A 1 217 ? -17.604 9.839 17.277 1.00 87.69 217 GLY A C 1
ATOM 1646 O O . GLY A 1 217 ? -16.710 9.186 16.745 1.00 87.69 217 GLY A O 1
ATOM 1647 N N . LEU A 1 218 ? -17.983 9.642 18.549 1.00 97.94 218 LEU A N 1
ATOM 1648 C CA . LEU A 1 218 ? -17.383 8.618 19.412 1.00 97.94 218 LEU A CA 1
ATOM 1649 C C . LEU A 1 218 ? -17.691 7.205 18.907 1.00 97.94 218 LEU A C 1
ATOM 1651 O O . LEU A 1 218 ? -16.816 6.348 18.943 1.00 97.94 218 LEU A O 1
ATOM 1655 N N . ILE A 1 219 ? -18.913 6.965 18.420 1.00 96.50 219 ILE A N 1
ATOM 1656 C CA . ILE A 1 219 ? -19.310 5.653 17.891 1.00 96.50 219 ILE A CA 1
ATOM 1657 C C . ILE A 1 219 ? -18.557 5.375 16.587 1.00 96.50 219 ILE A C 1
ATOM 1659 O O . ILE A 1 219 ? -17.973 4.305 16.448 1.00 96.50 219 ILE A O 1
ATOM 1663 N N . SER A 1 220 ? -18.502 6.353 15.672 1.00 91.38 220 SER A N 1
ATOM 1664 C CA . SER A 1 220 ? -17.729 6.237 14.425 1.00 91.38 220 SER A CA 1
ATOM 1665 C C . SER A 1 220 ? -16.248 5.954 14.685 1.00 91.38 220 SER A C 1
ATOM 1667 O O . SER A 1 220 ? -15.669 5.069 14.063 1.00 91.38 220 SER A O 1
ATOM 1669 N N . LEU A 1 221 ? -15.639 6.668 15.635 1.00 97.75 221 LEU A N 1
ATOM 1670 C CA . LEU A 1 221 ? -14.238 6.457 15.991 1.00 97.75 221 LEU A CA 1
ATOM 1671 C C . LEU A 1 221 ? -14.017 5.084 16.634 1.00 97.75 221 LEU A C 1
ATOM 1673 O O . LEU A 1 221 ? -13.059 4.397 16.293 1.00 97.75 221 LEU A O 1
ATOM 1677 N N . ALA A 1 222 ? -14.910 4.668 17.537 1.00 98.44 222 ALA A N 1
ATOM 1678 C CA . ALA A 1 222 ? -14.828 3.367 18.190 1.00 98.44 222 ALA A CA 1
ATOM 1679 C C . ALA A 1 222 ? -14.935 2.222 17.179 1.00 98.44 222 ALA A C 1
ATOM 1681 O O . ALA A 1 222 ? -14.169 1.271 17.259 1.00 98.44 222 ALA A O 1
ATOM 1682 N N . HIS A 1 223 ? -15.832 2.324 16.199 1.00 97.00 223 HIS A N 1
ATOM 1683 C CA . HIS A 1 223 ? -15.943 1.357 15.108 1.00 97.00 223 HIS A CA 1
ATOM 1684 C C . HIS A 1 223 ? -14.607 1.143 14.387 1.00 97.00 223 HIS A C 1
ATOM 1686 O O . HIS A 1 223 ? -14.151 0.005 14.271 1.00 97.00 223 HIS A O 1
ATOM 1692 N N . GLN A 1 224 ? -13.947 2.223 13.970 1.00 97.75 224 GLN A N 1
ATOM 1693 C CA . GLN A 1 224 ? -12.674 2.103 13.260 1.00 97.75 224 GLN A CA 1
ATOM 1694 C C . GLN A 1 224 ? -11.530 1.646 14.168 1.00 97.75 224 GLN A C 1
ATOM 1696 O O . GLN A 1 224 ? -10.715 0.818 13.764 1.00 97.75 224 GLN A O 1
ATOM 1701 N N . LEU A 1 225 ? -11.495 2.118 15.415 1.00 98.62 225 LEU A N 1
ATOM 1702 C CA . LEU A 1 225 ? -10.472 1.727 16.380 1.00 98.62 225 LEU A CA 1
ATOM 1703 C C . LEU A 1 225 ? -10.567 0.247 16.771 1.00 98.62 225 LEU A C 1
ATOM 1705 O O . LEU A 1 225 ? -9.538 -0.413 16.868 1.00 98.62 225 LEU A O 1
ATOM 1709 N N . ILE A 1 226 ? -11.775 -0.298 16.956 1.00 98.62 226 ILE A N 1
ATOM 1710 C CA . ILE A 1 226 ? -11.959 -1.728 17.251 1.00 98.62 226 ILE A CA 1
ATOM 1711 C C . ILE A 1 226 ? -11.399 -2.577 16.104 1.00 98.62 226 ILE A C 1
ATOM 1713 O O . ILE A 1 226 ? -10.643 -3.509 16.357 1.00 98.62 226 ILE A O 1
ATOM 1717 N N . ALA A 1 227 ? -11.733 -2.248 14.853 1.00 96.06 227 ALA A N 1
ATOM 1718 C CA . ALA A 1 227 ? -11.231 -2.980 13.691 1.00 96.06 227 ALA A CA 1
ATOM 1719 C C . ALA A 1 227 ? -9.704 -2.862 13.541 1.00 96.06 227 ALA A C 1
ATOM 1721 O O . ALA A 1 227 ? -9.044 -3.870 13.299 1.00 96.06 227 ALA A O 1
ATOM 1722 N N . ALA A 1 228 ? -9.136 -1.675 13.774 1.00 97.31 228 ALA A N 1
ATOM 1723 C CA . ALA A 1 228 ? -7.692 -1.456 13.703 1.00 97.31 228 ALA A CA 1
ATOM 1724 C C . ALA A 1 228 ? -6.932 -2.253 14.774 1.00 97.31 228 ALA A C 1
ATOM 1726 O O . ALA A 1 228 ? -5.930 -2.889 14.460 1.00 97.31 228 ALA A O 1
ATOM 1727 N N . LEU A 1 229 ? -7.442 -2.283 16.010 1.00 97.31 229 LEU A N 1
ATOM 1728 C CA . LEU A 1 229 ? -6.870 -3.096 17.086 1.00 97.31 229 LEU A CA 1
ATOM 1729 C C . LEU A 1 229 ? -6.968 -4.591 16.769 1.00 97.31 229 LEU A C 1
ATOM 1731 O O . LEU A 1 229 ? -6.008 -5.320 16.981 1.00 97.31 229 LEU A O 1
ATOM 1735 N N . LEU A 1 230 ? -8.103 -5.069 16.246 1.00 96.00 230 LEU A N 1
ATOM 1736 C CA . LEU A 1 230 ? -8.237 -6.475 15.848 1.00 96.00 230 LEU A CA 1
ATOM 1737 C C . LEU A 1 230 ? -7.274 -6.840 14.716 1.00 96.00 230 LEU A C 1
ATOM 1739 O O . LEU A 1 230 ? -6.683 -7.911 14.775 1.00 96.00 230 LEU A O 1
ATOM 1743 N N . ASN A 1 231 ? -7.067 -5.947 13.744 1.00 94.31 231 ASN A N 1
ATOM 1744 C CA . ASN A 1 231 ? -6.054 -6.115 12.703 1.00 94.31 231 ASN A CA 1
ATOM 1745 C C . ASN A 1 231 ? -4.642 -6.205 13.305 1.00 94.31 231 ASN A C 1
ATOM 1747 O O . ASN A 1 231 ? -3.920 -7.149 12.995 1.00 94.31 231 ASN A O 1
ATOM 1751 N N . GLU A 1 232 ? -4.274 -5.302 14.220 1.00 93.06 232 GLU A N 1
ATOM 1752 C CA . GLU A 1 232 ? -2.979 -5.336 14.921 1.00 93.06 232 GLU A CA 1
ATOM 1753 C C . GLU A 1 232 ? -2.789 -6.647 15.707 1.00 93.06 232 GLU A C 1
ATOM 1755 O O . GLU A 1 232 ? -1.774 -7.326 15.553 1.00 93.06 232 GLU A O 1
ATOM 1760 N N . PHE A 1 233 ? -3.787 -7.068 16.493 1.00 89.62 233 PHE A N 1
ATOM 1761 C CA . PHE A 1 233 ? -3.752 -8.348 17.214 1.00 89.62 233 PHE A CA 1
ATOM 1762 C C . PHE A 1 233 ? -3.725 -9.564 16.278 1.00 89.62 233 PHE A C 1
ATOM 1764 O O . PHE A 1 233 ? -3.232 -10.620 16.673 1.00 89.62 233 PHE A O 1
ATOM 1771 N N . ASN A 1 234 ? -4.248 -9.430 15.057 1.00 87.38 234 ASN A N 1
ATOM 1772 C CA . ASN A 1 234 ? -4.208 -10.463 14.024 1.00 87.38 234 ASN A CA 1
ATOM 1773 C C . ASN A 1 234 ? -2.871 -10.486 13.258 1.00 87.38 234 ASN A C 1
ATOM 1775 O O . ASN A 1 234 ? -2.691 -11.322 12.378 1.00 87.38 234 ASN A O 1
ATOM 1779 N N . GLY A 1 235 ? -1.927 -9.603 13.602 1.00 84.56 235 GLY A N 1
ATOM 1780 C CA . GLY A 1 235 ? -0.587 -9.561 13.016 1.00 84.56 235 GLY A CA 1
ATOM 1781 C C . GLY A 1 235 ? -0.413 -8.550 11.884 1.00 84.56 235 GLY A C 1
ATOM 1782 O O . GLY A 1 235 ? 0.640 -8.548 11.250 1.00 84.56 235 GLY A O 1
ATOM 1783 N N . ALA A 1 236 ? -1.397 -7.680 11.641 1.00 89.31 236 ALA A N 1
ATOM 1784 C CA . ALA A 1 236 ? -1.277 -6.620 10.651 1.00 89.31 236 ALA A CA 1
ATOM 1785 C C . ALA A 1 236 ? -0.297 -5.541 11.123 1.00 89.31 236 ALA A C 1
ATOM 1787 O O . ALA A 1 236 ? -0.463 -4.928 12.180 1.00 89.31 236 ALA A O 1
ATOM 1788 N N . SER A 1 237 ? 0.699 -5.249 10.297 1.00 89.12 237 SER A N 1
ATOM 1789 C CA . SER A 1 237 ? 1.617 -4.136 10.493 1.00 89.12 237 SER A CA 1
ATOM 1790 C C . SER A 1 237 ? 0.842 -2.825 10.486 1.00 89.12 237 SER A C 1
ATOM 1792 O O . SER A 1 237 ? -0.050 -2.613 9.664 1.00 89.12 237 SER A O 1
ATOM 1794 N N . MET A 1 238 ? 1.197 -1.912 11.385 1.00 90.06 238 MET A N 1
ATOM 1795 C CA . MET A 1 238 ? 0.584 -0.591 11.472 1.00 90.06 238 MET A CA 1
ATOM 1796 C C . MET A 1 238 ? 1.663 0.485 11.299 1.00 90.06 238 MET A C 1
ATOM 1798 O O . MET A 1 238 ? 2.446 0.712 12.224 1.00 90.06 238 MET A O 1
ATOM 1802 N N . PRO A 1 239 ? 1.749 1.148 10.128 1.00 86.12 239 PRO A N 1
ATOM 1803 C CA . PRO A 1 239 ? 2.744 2.191 9.906 1.00 86.12 239 PRO A CA 1
ATOM 1804 C C . PRO A 1 239 ? 2.540 3.409 10.819 1.00 86.12 239 PRO A C 1
ATOM 1806 O O . PRO A 1 239 ? 1.477 3.613 11.411 1.00 86.12 239 PRO A O 1
ATOM 1809 N N . ALA A 1 240 ? 3.569 4.255 10.914 1.00 90.06 240 ALA A N 1
ATOM 1810 C CA . ALA A 1 240 ? 3.615 5.364 11.869 1.00 90.06 240 ALA A CA 1
ATOM 1811 C C . ALA A 1 240 ? 2.409 6.336 11.820 1.00 90.06 240 ALA A C 1
ATOM 1813 O O . ALA A 1 240 ? 1.953 6.741 12.897 1.00 90.06 240 ALA A O 1
ATOM 1814 N N . PRO A 1 241 ? 1.845 6.711 10.649 1.00 88.38 241 PRO A N 1
ATOM 1815 C CA . PRO A 1 241 ? 0.649 7.558 10.601 1.00 88.38 241 PRO A CA 1
ATOM 1816 C C . PRO A 1 241 ? -0.576 6.909 11.263 1.00 88.38 241 PRO A C 1
ATOM 1818 O O . PRO A 1 241 ? -1.257 7.548 12.065 1.00 88.38 241 PRO A O 1
ATOM 1821 N N . GLN A 1 242 ? -0.822 5.627 10.988 1.00 96.75 242 GLN A N 1
ATOM 1822 C CA . GLN A 1 242 ? -1.938 4.850 11.530 1.00 96.75 242 GLN A CA 1
ATOM 1823 C C . GLN A 1 242 ? -1.745 4.585 13.022 1.00 96.75 242 GLN A C 1
ATOM 1825 O O . GLN A 1 242 ? -2.684 4.745 13.797 1.00 96.75 242 GLN A O 1
ATOM 1830 N N . GLN A 1 243 ? -0.514 4.290 13.448 1.00 93.94 243 GLN A N 1
ATOM 1831 C CA . GLN A 1 243 ? -0.181 4.133 14.862 1.00 93.94 243 GLN A CA 1
ATOM 1832 C C . GLN A 1 243 ? -0.394 5.446 15.636 1.00 93.94 243 GLN A C 1
ATOM 1834 O O . GLN A 1 243 ? -0.955 5.448 16.733 1.00 93.94 243 GLN A O 1
ATOM 1839 N N . SER A 1 244 ? -0.034 6.587 15.038 1.00 95.81 244 SER A N 1
ATOM 1840 C CA . SER A 1 244 ? -0.303 7.911 15.615 1.00 95.81 244 SER A CA 1
ATOM 1841 C C . SER A 1 244 ? -1.803 8.202 15.701 1.00 95.81 244 SER A C 1
ATOM 1843 O O . SER A 1 244 ? -2.266 8.729 16.715 1.00 95.81 244 SER A O 1
ATOM 1845 N N . ALA A 1 245 ? -2.576 7.833 14.675 1.00 97.81 245 ALA A N 1
ATOM 1846 C CA . ALA A 1 245 ? -4.031 7.962 14.686 1.00 97.81 245 ALA A CA 1
ATOM 1847 C C . ALA A 1 245 ? -4.682 7.058 15.742 1.00 97.81 245 ALA A C 1
ATOM 1849 O O . ALA A 1 245 ? -5.578 7.508 16.450 1.00 97.81 245 ALA A O 1
ATOM 1850 N N . MET A 1 246 ? -4.195 5.826 15.910 1.00 98.38 246 MET A N 1
ATOM 1851 C CA . MET A 1 246 ? -4.646 4.899 16.947 1.00 98.38 246 MET A CA 1
ATOM 1852 C C . MET A 1 246 ? -4.391 5.464 18.350 1.00 98.38 246 MET A C 1
ATOM 1854 O O . MET A 1 246 ? -5.315 5.525 19.162 1.00 98.38 246 MET A O 1
ATOM 1858 N N . PHE A 1 247 ? -3.177 5.942 18.644 1.00 97.44 247 PHE A N 1
ATOM 1859 C CA . PHE A 1 247 ? -2.878 6.568 19.938 1.00 97.44 247 PHE A CA 1
ATOM 1860 C C . PHE A 1 247 ? -3.676 7.858 20.164 1.00 97.44 247 PHE A C 1
ATOM 1862 O O . PHE A 1 247 ? -4.166 8.097 21.271 1.00 97.44 247 PHE A O 1
ATOM 1869 N N . GLY A 1 248 ? -3.862 8.666 19.116 1.00 98.38 248 GLY A N 1
ATOM 1870 C CA . GLY A 1 248 ? -4.721 9.849 19.145 1.00 98.38 248 GLY A CA 1
ATOM 1871 C C . GLY A 1 248 ? -6.178 9.503 19.455 1.00 98.38 248 GLY A C 1
ATOM 1872 O O . GLY A 1 248 ? -6.788 10.139 20.313 1.00 98.38 248 GLY A O 1
ATOM 1873 N N . ALA A 1 249 ? -6.710 8.448 18.833 1.00 98.44 249 ALA A N 1
ATOM 1874 C CA . ALA A 1 249 ? -8.053 7.940 19.081 1.00 98.44 249 ALA A CA 1
ATOM 1875 C C . ALA A 1 249 ? -8.215 7.436 20.522 1.00 98.44 249 ALA A C 1
ATOM 1877 O O . ALA A 1 249 ? -9.160 7.838 21.198 1.00 98.44 249 ALA A O 1
ATOM 1878 N N . GLN A 1 250 ? -7.270 6.632 21.025 1.00 98.56 250 GLN A N 1
ATOM 1879 C CA . GLN A 1 250 ? -7.273 6.163 22.416 1.00 98.56 250 GLN A CA 1
ATOM 1880 C C . GLN A 1 250 ? -7.283 7.344 23.402 1.00 98.56 250 GLN A C 1
ATOM 1882 O O . GLN A 1 250 ? -8.122 7.405 24.301 1.00 98.56 250 GLN A O 1
ATOM 1887 N N . SER A 1 251 ? -6.403 8.328 23.198 1.00 98.44 251 SER A N 1
ATOM 1888 C CA . SER A 1 251 ? -6.340 9.539 24.028 1.00 98.44 251 SER A CA 1
ATOM 1889 C C . SER A 1 251 ? -7.643 10.347 23.983 1.00 98.44 251 SER A C 1
ATOM 1891 O O . SER A 1 251 ? -8.154 10.772 25.019 1.00 98.44 251 SER A O 1
ATOM 1893 N N . MET A 1 252 ? -8.220 10.510 22.789 1.00 98.00 252 MET A N 1
ATOM 1894 C CA . MET A 1 252 ? -9.452 11.269 22.574 1.00 98.00 252 MET A CA 1
ATOM 1895 C C . MET A 1 252 ? -10.685 10.606 23.203 1.00 98.00 252 MET A C 1
ATOM 1897 O O . MET A 1 252 ? -11.558 11.311 23.707 1.00 98.00 252 MET A O 1
ATOM 1901 N N . ILE A 1 253 ? -10.761 9.271 23.194 1.00 98.50 253 ILE A N 1
ATOM 1902 C CA . ILE A 1 253 ? -11.820 8.525 23.889 1.00 98.50 253 ILE A CA 1
ATOM 1903 C C . ILE A 1 253 ? -11.675 8.694 25.407 1.00 98.50 253 ILE A C 1
ATOM 1905 O O . ILE A 1 253 ? -12.668 8.939 26.096 1.00 98.50 253 ILE A O 1
ATOM 1909 N N . GLY A 1 254 ? -10.451 8.596 25.936 1.00 98.38 254 GLY A N 1
ATOM 1910 C CA . GLY A 1 254 ? -10.180 8.774 27.362 1.00 98.38 254 GLY A CA 1
ATOM 1911 C C . GLY A 1 254 ? -11.058 7.868 28.234 1.00 98.38 254 GLY A C 1
ATOM 1912 O O . GLY A 1 254 ? -11.142 6.666 28.004 1.00 98.38 254 GLY A O 1
ATOM 1913 N N . SER A 1 255 ? -11.738 8.438 29.229 1.00 98.00 255 SER A N 1
ATOM 1914 C CA . SER A 1 255 ? -12.629 7.697 30.136 1.00 98.00 255 SER A CA 1
ATOM 1915 C C . SER A 1 255 ? -14.085 7.595 29.666 1.00 98.00 255 SER A C 1
ATOM 1917 O O . SER A 1 255 ? -14.940 7.127 30.423 1.00 98.00 255 SER A O 1
ATOM 1919 N N . LEU A 1 256 ? -14.402 8.039 28.442 1.00 98.44 256 LEU A N 1
ATOM 1920 C CA . LEU A 1 256 ? -15.758 7.951 27.905 1.00 98.44 256 LEU A CA 1
ATOM 1921 C C . LEU A 1 256 ? -16.167 6.488 27.693 1.00 98.44 256 LEU A C 1
ATOM 1923 O O . LEU A 1 256 ? -15.406 5.677 27.169 1.00 98.44 256 LEU A O 1
ATOM 1927 N N . VAL A 1 257 ? -17.416 6.171 28.040 1.00 98.44 257 VAL A N 1
ATOM 1928 C CA . VAL A 1 257 ? -18.002 4.849 27.786 1.00 98.44 257 VAL A CA 1
ATOM 1929 C C . VAL A 1 257 ? -18.830 4.899 26.504 1.00 98.44 257 VAL A C 1
ATOM 1931 O O . VAL A 1 257 ? -19.801 5.657 26.413 1.00 98.44 257 VAL A O 1
ATOM 1934 N N . VAL A 1 258 ? -18.441 4.107 25.507 1.00 98.31 258 VAL A N 1
ATOM 1935 C CA . VAL A 1 258 ? -19.003 4.143 24.151 1.00 98.31 258 VAL A CA 1
ATOM 1936 C C . VAL A 1 258 ? -20.435 3.580 24.137 1.00 98.31 258 VAL A C 1
ATOM 1938 O O . VAL A 1 258 ? -20.689 2.532 24.738 1.00 98.31 258 VAL A O 1
ATOM 1941 N N . PRO A 1 259 ? -21.397 4.230 23.458 1.00 97.56 259 PRO A N 1
ATOM 1942 C CA . PRO A 1 259 ? -22.723 3.653 23.249 1.00 97.56 259 PRO A CA 1
ATOM 1943 C C . PRO A 1 259 ? -22.700 2.356 22.417 1.00 97.56 259 PRO A C 1
ATOM 1945 O O . PRO A 1 259 ? -21.900 2.215 21.501 1.00 97.56 259 PRO A O 1
ATOM 1948 N N . SER A 1 260 ? -23.593 1.396 22.662 1.00 95.81 260 SER A N 1
ATOM 1949 C CA . SER A 1 260 ? -24.709 1.426 23.623 1.00 95.81 260 SER A CA 1
ATOM 1950 C C . SER A 1 260 ? -24.354 1.003 25.056 1.00 95.81 260 SER A C 1
ATOM 1952 O O . SER A 1 260 ? -25.248 0.917 25.893 1.00 95.81 260 SER A O 1
ATOM 1954 N N . VAL A 1 261 ? -23.085 0.702 25.347 1.00 96.94 261 VAL A N 1
ATOM 1955 C CA . VAL A 1 261 ? -22.643 0.284 26.693 1.00 96.94 261 VAL A CA 1
ATOM 1956 C C . VAL A 1 261 ? -22.715 1.456 27.673 1.00 96.94 261 VAL A C 1
ATOM 1958 O O . VAL A 1 261 ? -23.089 1.286 28.831 1.00 96.94 261 VAL A O 1
ATOM 1961 N N . GLY A 1 262 ? -22.389 2.654 27.191 1.00 96.31 262 GLY A N 1
AT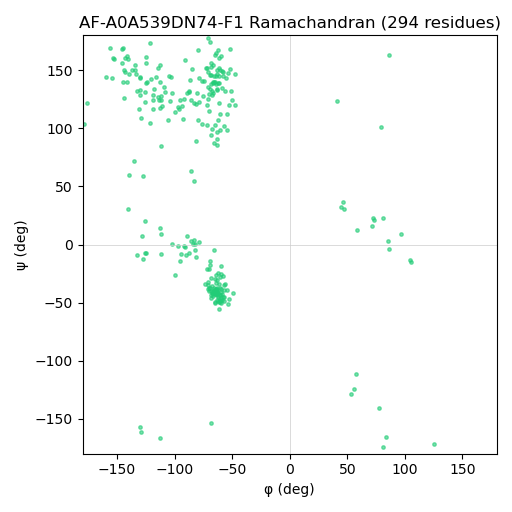OM 1962 C CA . GLY A 1 262 ? -22.545 3.907 27.917 1.00 96.31 262 GLY A CA 1
ATOM 1963 C C . GLY A 1 262 ? -23.262 4.974 27.100 1.00 96.31 262 GLY A C 1
ATOM 1964 O O . GLY A 1 262 ? -23.996 4.691 26.155 1.00 96.31 262 GLY A O 1
ATOM 1965 N N . THR A 1 263 ? -23.036 6.229 27.476 1.00 97.44 263 THR A N 1
ATOM 1966 C CA . THR A 1 263 ? -23.688 7.406 26.880 1.00 97.44 263 THR A CA 1
ATOM 1967 C C . THR A 1 263 ? -22.678 8.447 26.394 1.00 97.44 263 THR A C 1
ATOM 1969 O O . THR A 1 263 ? -23.013 9.625 26.282 1.00 97.44 263 THR A O 1
ATOM 1972 N N . GLY A 1 264 ? -21.424 8.043 26.170 1.00 97.81 264 GLY A N 1
ATOM 1973 C CA . GLY A 1 264 ? -20.357 8.937 25.733 1.00 97.81 264 GLY A CA 1
ATOM 1974 C C . GLY A 1 264 ? -20.653 9.584 24.381 1.00 97.81 264 GLY A C 1
ATOM 1975 O O . GLY A 1 264 ? -21.342 9.016 23.527 1.00 97.81 264 GLY A O 1
ATOM 1976 N N . PHE A 1 265 ? -20.103 10.776 24.177 1.00 98.19 265 PHE A N 1
ATOM 1977 C CA . PHE A 1 265 ? -20.277 11.540 22.952 1.00 98.19 265 PHE A CA 1
ATOM 1978 C C . PHE A 1 265 ? -19.011 12.317 22.616 1.00 98.19 265 PHE A C 1
ATOM 1980 O O . PHE A 1 265 ? -18.396 12.924 23.491 1.00 98.19 265 PHE A O 1
ATOM 1987 N N . LEU A 1 266 ? -18.677 12.341 21.331 1.00 95.56 266 LEU A N 1
ATOM 1988 C CA . LEU A 1 266 ? -17.716 13.265 20.744 1.00 95.56 266 LEU A CA 1
ATOM 1989 C C . LEU A 1 266 ? -18.331 13.835 19.468 1.00 95.56 266 LEU A C 1
ATOM 1991 O O . LEU A 1 266 ? -19.075 13.140 18.770 1.00 95.56 266 LEU A O 1
ATOM 1995 N N . SER A 1 267 ? -18.031 15.093 19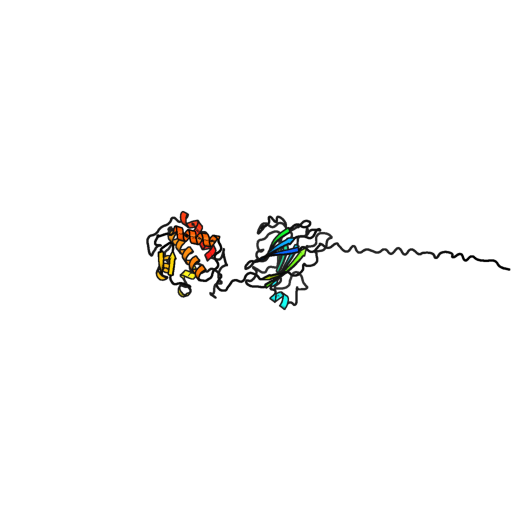.148 1.00 94.19 267 SER A N 1
ATOM 1996 C CA . SER A 1 267 ? -18.485 15.662 17.881 1.00 94.19 267 SER A CA 1
ATOM 1997 C C . SER A 1 267 ? -17.792 14.943 16.711 1.00 94.19 267 SER A C 1
ATOM 1999 O O . SER A 1 267 ? -16.589 14.675 16.783 1.00 94.19 267 SER A O 1
ATOM 2001 N N . PRO A 1 268 ? -18.503 14.661 15.604 1.00 83.69 268 PRO A N 1
ATOM 2002 C CA . PRO A 1 268 ? -17.886 14.071 14.416 1.00 83.69 268 PRO A CA 1
ATOM 2003 C C . PRO A 1 268 ? -16.717 14.895 13.868 1.00 83.69 268 PRO A C 1
ATOM 2005 O O . PRO A 1 268 ? -15.736 14.335 13.394 1.00 83.69 268 PRO A O 1
ATOM 2008 N N . SER A 1 269 ? -16.779 16.228 13.969 1.00 85.44 269 SER A N 1
ATOM 2009 C CA . SER A 1 269 ? -15.685 17.097 13.526 1.00 85.44 269 SER A CA 1
ATOM 2010 C C . SER A 1 269 ? -14.400 16.866 14.320 1.00 85.44 269 SER A C 1
ATOM 2012 O O . SER A 1 269 ? -13.327 16.862 13.725 1.00 85.44 269 SER A O 1
ATOM 2014 N N . SER A 1 270 ? -14.495 16.608 15.628 1.00 88.56 270 SER A N 1
ATOM 2015 C CA . SER A 1 270 ? -13.330 16.322 16.468 1.00 88.56 270 SER A CA 1
ATOM 2016 C C . SER A 1 270 ? -12.716 14.953 16.185 1.00 88.56 270 SER A C 1
ATOM 2018 O O . SER A 1 270 ? -11.503 14.822 16.289 1.00 88.56 270 SER A O 1
ATOM 2020 N N . THR A 1 271 ? -13.514 13.949 15.809 1.00 87.81 271 THR A N 1
ATOM 2021 C CA . THR A 1 271 ? -13.021 12.578 15.580 1.00 87.81 271 THR A CA 1
ATOM 2022 C C . THR A 1 271 ? -12.682 12.265 14.122 1.00 87.81 271 THR A C 1
ATOM 2024 O O . THR A 1 271 ? -12.035 11.251 13.855 1.00 87.81 271 THR A O 1
ATOM 2027 N N . SER A 1 272 ? -13.119 13.107 13.179 1.00 83.38 272 SER A N 1
ATOM 2028 C CA . SER A 1 272 ? -13.080 12.842 11.733 1.00 83.38 272 SER A CA 1
ATOM 2029 C C . SER A 1 272 ? -11.703 12.439 11.204 1.00 83.38 272 SER A C 1
ATOM 2031 O O . SER A 1 272 ? -11.607 11.427 10.519 1.00 83.38 272 SER A O 1
ATOM 2033 N N . ALA A 1 273 ? -10.643 13.161 11.578 1.00 89.62 273 ALA A N 1
ATOM 2034 C CA . ALA A 1 273 ? -9.288 12.887 11.099 1.00 89.62 273 ALA A CA 1
ATOM 2035 C C . ALA A 1 273 ? -8.807 11.474 11.478 1.00 89.62 273 ALA A C 1
ATOM 2037 O O . ALA A 1 273 ? -8.372 10.717 10.618 1.00 89.62 273 ALA A O 1
ATOM 2038 N N . TYR A 1 274 ? -8.951 11.082 12.749 1.00 94.50 274 TYR A N 1
ATOM 2039 C CA . TYR A 1 274 ? -8.568 9.738 13.195 1.00 94.50 274 TYR A CA 1
ATOM 2040 C C . TYR A 1 274 ? -9.486 8.657 12.632 1.00 94.50 274 TYR A C 1
ATOM 2042 O O . TYR A 1 274 ? -9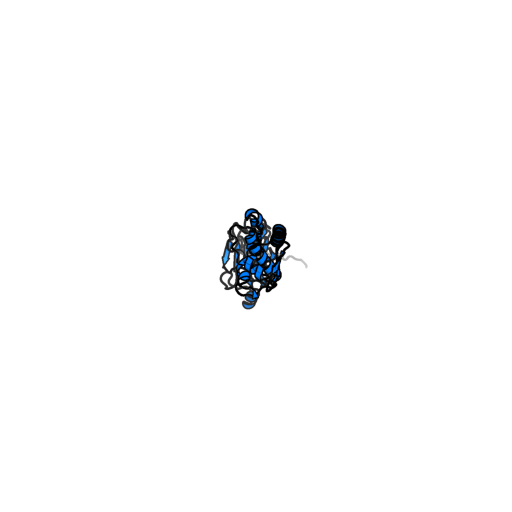.016 7.583 12.269 1.00 94.50 274 TYR A O 1
ATOM 2050 N N . THR A 1 275 ? -10.784 8.952 12.527 1.00 88.00 275 THR A N 1
ATOM 2051 C CA . THR A 1 275 ? -11.754 8.028 11.930 1.00 88.00 275 THR A CA 1
ATOM 2052 C C . THR A 1 275 ? -11.367 7.718 10.486 1.00 88.00 275 THR A C 1
ATOM 2054 O O . THR A 1 275 ? -11.332 6.551 10.121 1.00 88.00 275 THR A O 1
ATOM 2057 N N . GLN A 1 276 ? -11.011 8.733 9.692 1.00 84.88 276 GLN A N 1
ATOM 2058 C CA . GLN A 1 276 ? -10.611 8.560 8.297 1.00 84.88 276 GLN A CA 1
ATOM 2059 C C . GLN A 1 276 ? -9.310 7.759 8.160 1.00 84.88 276 GLN A C 1
ATOM 2061 O O . GLN A 1 276 ? -9.278 6.788 7.414 1.00 84.88 276 GLN A O 1
ATOM 2066 N N . THR A 1 277 ? -8.255 8.108 8.905 1.00 90.50 277 THR A N 1
ATOM 2067 C CA . THR A 1 277 ? -6.975 7.381 8.817 1.00 90.50 277 THR A CA 1
ATOM 2068 C C . THR A 1 277 ? -7.123 5.902 9.176 1.00 90.50 277 THR A C 1
ATOM 2070 O O . THR A 1 277 ? -6.529 5.042 8.528 1.00 90.50 277 THR A O 1
ATOM 2073 N N . LEU A 1 278 ? -7.914 5.588 10.207 1.00 94.56 278 LEU A N 1
ATOM 2074 C CA . LEU A 1 278 ? -8.153 4.202 10.611 1.00 94.56 278 LEU A CA 1
ATOM 2075 C C . LEU A 1 278 ? -9.085 3.470 9.635 1.00 94.56 278 LEU A C 1
ATOM 2077 O O . LEU A 1 278 ? -8.887 2.284 9.399 1.00 94.56 278 LEU A O 1
ATOM 2081 N N . ASP A 1 279 ? -10.054 4.160 9.033 1.00 87.94 279 ASP A N 1
ATOM 2082 C CA . ASP A 1 279 ? -10.901 3.597 7.976 1.00 87.94 279 ASP A CA 1
ATOM 2083 C C . ASP A 1 279 ? -10.077 3.201 6.741 1.00 87.94 279 ASP A C 1
ATOM 2085 O O . ASP A 1 279 ? -10.158 2.060 6.287 1.00 87.94 279 ASP A O 1
ATOM 2089 N N . GLU A 1 280 ? -9.211 4.087 6.246 1.00 77.69 280 GLU A N 1
ATOM 2090 C CA . GLU A 1 280 ? -8.322 3.805 5.110 1.00 77.69 280 GLU A CA 1
ATOM 2091 C C . GLU A 1 280 ? -7.377 2.627 5.402 1.00 77.69 280 GLU A C 1
ATOM 2093 O O . GLU A 1 280 ? -7.129 1.789 4.535 1.00 77.69 280 GLU A O 1
ATOM 2098 N N . TYR A 1 281 ? -6.882 2.518 6.637 1.00 91.50 281 TYR A N 1
ATOM 2099 C CA . TYR A 1 281 ? -6.092 1.371 7.090 1.00 91.50 281 TYR A CA 1
ATOM 2100 C C . TYR A 1 281 ? -6.899 0.065 7.103 1.00 91.50 281 TYR A C 1
ATOM 2102 O O . TYR A 1 281 ? -6.479 -0.940 6.528 1.00 91.50 281 TYR A O 1
ATOM 2110 N N . ASN A 1 282 ? -8.083 0.070 7.723 1.00 90.88 282 ASN A N 1
ATOM 2111 C CA . ASN A 1 282 ? -8.933 -1.116 7.854 1.00 90.88 282 ASN A CA 1
ATOM 2112 C C . ASN A 1 282 ? -9.449 -1.629 6.503 1.00 90.88 282 ASN A C 1
ATOM 2114 O O . ASN A 1 282 ? -9.688 -2.825 6.356 1.00 90.88 282 ASN A O 1
ATOM 2118 N N . ASN A 1 283 ? -9.622 -0.741 5.522 1.00 81.75 283 ASN A N 1
ATOM 2119 C CA . ASN A 1 283 ? -9.984 -1.103 4.150 1.00 81.75 283 ASN A CA 1
ATOM 2120 C C . ASN A 1 283 ? -8.770 -1.500 3.288 1.00 81.75 283 ASN A C 1
ATOM 2122 O O . ASN A 1 283 ? -8.940 -1.817 2.114 1.00 81.75 283 ASN A O 1
ATOM 2126 N N . GLY A 1 284 ? -7.556 -1.492 3.849 1.00 83.81 284 GLY A N 1
ATOM 2127 C CA . GLY A 1 284 ? -6.330 -1.888 3.155 1.00 83.81 284 GLY A CA 1
ATOM 2128 C C . GLY A 1 284 ? -5.860 -0.899 2.088 1.00 83.81 284 GLY A C 1
ATOM 2129 O O . GLY A 1 284 ? -5.024 -1.263 1.270 1.00 83.81 284 GLY A O 1
ATOM 2130 N N . ILE A 1 285 ? -6.379 0.336 2.100 1.00 78.06 285 ILE A N 1
ATOM 2131 C CA . ILE A 1 285 ? -5.932 1.436 1.226 1.00 78.06 285 ILE A CA 1
ATOM 2132 C C . ILE A 1 285 ? -4.545 1.916 1.668 1.00 78.06 285 ILE A C 1
ATOM 2134 O O . ILE A 1 285 ? -3.712 2.289 0.849 1.00 78.06 285 ILE A O 1
ATOM 2138 N N . THR A 1 286 ? -4.289 1.895 2.978 1.00 82.00 286 THR A N 1
ATOM 2139 C CA . THR A 1 286 ? -2.979 2.200 3.561 1.00 82.00 286 THR A CA 1
ATOM 2140 C C . THR A 1 286 ? -2.501 1.057 4.451 1.00 82.00 286 THR A C 1
ATOM 2142 O O . THR A 1 286 ? -3.287 0.226 4.906 1.00 82.00 286 THR A O 1
ATOM 2145 N N . GLY A 1 287 ? -1.199 1.020 4.738 1.00 83.88 287 GLY A N 1
ATOM 2146 C CA . GLY A 1 287 ? -0.615 -0.052 5.537 1.00 83.88 287 GLY A CA 1
ATOM 2147 C C . GLY A 1 287 ? -0.422 -1.333 4.727 1.00 83.88 287 GLY A C 1
ATOM 2148 O O . GLY A 1 287 ? 0.026 -1.257 3.586 1.00 83.88 287 GLY A O 1
ATOM 2149 N N . PRO A 1 288 ? -0.674 -2.516 5.306 1.00 81.31 288 PRO A N 1
ATOM 2150 C CA . PRO A 1 288 ? -0.186 -3.765 4.744 1.00 81.31 288 PRO A CA 1
ATOM 2151 C C . PRO A 1 288 ? -1.064 -4.349 3.620 1.00 81.31 288 PRO A C 1
ATOM 2153 O O . PRO A 1 288 ? -0.736 -5.431 3.132 1.00 81.31 288 PRO A O 1
ATOM 2156 N N . GLY A 1 289 ? -2.122 -3.648 3.200 1.00 83.25 289 GLY A N 1
ATOM 2157 C CA . GLY A 1 289 ? -3.085 -4.102 2.191 1.00 83.25 289 GLY A CA 1
ATOM 2158 C C . GLY A 1 289 ? -4.221 -4.952 2.773 1.00 83.25 289 GLY A C 1
ATOM 2159 O O . GLY A 1 289 ? -4.125 -5.452 3.894 1.00 83.25 289 GLY A O 1
ATOM 2160 N N . HIS A 1 290 ? -5.313 -5.107 2.018 1.00 78.75 290 HIS A N 1
ATOM 2161 C CA . HIS A 1 290 ? -6.498 -5.859 2.451 1.00 78.75 290 HIS A CA 1
ATOM 2162 C C . HIS A 1 290 ? -6.247 -7.375 2.371 1.00 78.75 290 HIS A C 1
ATOM 2164 O O . HIS A 1 290 ? -5.643 -7.865 1.415 1.00 78.75 290 HIS A O 1
ATOM 2170 N N . CYS A 1 291 ? -6.737 -8.140 3.346 1.00 74.25 291 CYS A N 1
ATOM 2171 C CA . CYS A 1 291 ? -6.727 -9.601 3.265 1.00 74.25 291 CYS A CA 1
ATOM 2172 C C . CYS A 1 291 ? -7.673 -10.065 2.143 1.00 74.25 291 CYS A C 1
ATOM 2174 O O . CYS A 1 291 ? -8.758 -9.514 1.987 1.00 74.25 291 CYS A O 1
ATOM 2176 N N . GLY A 1 292 ? -7.332 -11.081 1.347 1.00 62.88 292 GLY A N 1
ATOM 2177 C CA . GLY A 1 292 ? -8.295 -11.652 0.390 1.00 62.88 292 GLY A CA 1
ATOM 2178 C C . GLY A 1 292 ? -9.640 -12.043 1.052 1.00 62.88 292 GLY A C 1
ATOM 2179 O O . GLY A 1 292 ? -9.745 -12.105 2.277 1.00 62.88 292 GLY A O 1
ATOM 2180 N N . PRO A 1 293 ? -10.703 -12.347 0.283 1.00 50.12 293 PRO A N 1
ATOM 2181 C CA . PRO A 1 293 ? -12.034 -12.637 0.840 1.00 50.12 293 PRO A CA 1
ATOM 2182 C C . PRO A 1 293 ? -12.111 -13.919 1.691 1.00 50.12 293 PRO A C 1
ATOM 2184 O O . PRO A 1 293 ? -13.168 -14.218 2.245 1.00 50.12 293 PRO A O 1
ATOM 2187 N N . LEU A 1 294 ? -11.027 -14.693 1.775 1.00 40.31 294 LEU A N 1
ATOM 2188 C CA . LEU A 1 294 ? -10.923 -15.916 2.560 1.00 40.31 294 LEU A CA 1
ATOM 2189 C C . LEU A 1 294 ? -9.822 -15.735 3.614 1.00 40.31 294 LEU A C 1
ATOM 2191 O O . LEU A 1 294 ? -8.716 -15.343 3.236 1.00 40.31 294 LEU A O 1
ATOM 2195 N N . PRO A 1 295 ? -10.089 -16.018 4.902 1.00 41.91 295 PRO A N 1
ATOM 2196 C CA . PRO A 1 295 ? -9.044 -16.010 5.912 1.00 41.91 295 PRO A CA 1
ATOM 2197 C C . PRO A 1 295 ? -8.008 -17.103 5.642 1.00 41.91 295 PRO A C 1
ATOM 2199 O O . PRO A 1 295 ? -8.365 -18.214 5.240 1.00 41.91 295 PRO A O 1
ATOM 2202 N N . VAL A 1 296 ? -6.738 -16.752 5.854 1.00 47.00 296 VAL A N 1
ATOM 2203 C CA . VAL A 1 296 ? -5.609 -17.693 5.934 1.00 47.00 296 VAL A CA 1
ATOM 2204 C C . VAL A 1 296 ? -5.633 -18.477 7.239 1.00 47.00 296 VAL A C 1
ATOM 2206 O O . VAL A 1 296 ? -6.034 -17.892 8.271 1.00 47.00 296 VAL A O 1
#

Foldseek 3Di:
DDDDDDDDDDDDDDPPPPPPPPPPVPQAAFDFWDWDFPDFAFFKTKIKTWGAQAFQQQFKKKKKFFVVVCVVVVHDDPDDADDPRIKMKTAGFAWDPPQVPVGGGRRTHGRGMGMDIGQPCPPIPRMDMDDDHTHHGQTKMKMKMWRPDDDSYHIHDIDPIDIDTHHHCDQLQAAAALVCCLVCVVPQLDQWDDQQNDIDGNVLLNQLSVDDCPQFLLSLLSSLLVRLVSSVSSPHDADPVLVVLNVVRSNVCHPPDGPPRHDDGDGNVVNVVSSVSSNCRNCQVDGRRHDPPDRD

Sequence (296 aa):
MFQAFKRTLLPALVIATLALAADAAQAARYGIPTFTVTEVGKSVARVRVTAAPDGAVGGFRVQWMSKADFDALGGWPATEDYSLGVVFCRFEGAPTLNTLDGTTTFQLGPNASATIEVGDIFDETGMYANYDGDMQLDTQYILRGRAEGYGPILPSFWSPDIIYTTDSQTAGDCTYTQGYWKNHPNAWPTTTLTLGTVTYDQTQLLAIFNTPAAGNGLISLAHQLIAALLNEFNGASMPAPQQSAMFGAQSMIGSLVVPSVGTGFLSPSSTSAYTQTLDEYNNGITGPGHCGPLPV

Solvent-accessible surface area (backbone atoms only — not comparable to full-atom values): 16190 Å² total; per-residue (Å²): 136,91,87,84,88,81,92,79,86,79,81,80,86,80,77,80,76,80,72,78,73,76,73,74,74,72,61,52,58,37,43,53,33,51,78,39,80,77,46,66,37,46,34,35,32,35,33,39,37,30,25,20,81,79,12,14,69,41,2,33,34,41,37,36,32,45,42,65,56,34,60,74,65,75,41,84,68,92,60,90,85,81,49,89,76,55,34,39,40,36,33,54,30,47,49,81,51,81,47,86,80,69,42,65,45,40,43,22,49,58,56,31,66,37,60,45,44,54,40,69,55,90,84,49,44,35,58,53,67,51,89,70,74,62,42,59,55,58,32,48,31,36,33,35,35,25,22,36,46,46,92,75,32,37,44,20,56,72,37,76,79,44,77,53,58,26,36,62,63,53,92,46,28,24,21,48,36,51,69,52,54,70,75,36,67,90,70,51,75,61,62,61,52,68,52,38,74,40,76,38,47,51,69,55,51,49,45,31,66,69,42,77,42,90,79,30,16,42,43,48,31,48,43,28,49,54,26,43,50,48,21,43,68,46,52,19,62,68,49,70,71,49,45,50,32,51,53,48,45,31,61,69,43,29,84,48,41,58,37,72,86,36,82,44,77,36,56,41,83,81,32,42,68,40,28,48,50,32,41,39,32,17,64,18,77,37,69,57,25,52,53,67,103,60,88,129

Nearest PDB structures (foldseek):
  6dg5-assembly1_B  TM=5.578E-01  e=9.967E-04  Mus musculus
  2erj-assembly2_F  TM=6.048E-01  e=6.427E-03  Homo sapiens
  3se4-assembly1_A  TM=6.311E-01  e=9.054E-02  Homo sapiens
  6weo-assembly7_H  TM=6.270E-01  e=9.615E-02  Mus musculus
  3s98-assembly1_A  TM=6.546E-01  e=1.465E-01  Homo sapiens

pLDDT: mean 82.65, std 16.86, range [37.75, 98.62]

Radius of gyration: 32.45 Å; Cα contacts (8 Å, |Δi|>4): 588; chains: 1; bounding box: 117×39×96 Å